Protein AF-A0AAJ1N0A5-F1 (afdb_monomer)

Mean predicted aligned error: 6.32 Å

Nearest PDB structures (foldseek):
  8s5f-assembly3_E  TM=8.430E-01  e=2.227E-10  Chlorogloeopsis sp.
  8s5f-assembly2_D  TM=8.744E-01  e=1.137E-09  Chlorogloeopsis sp.
  8s5f-assembly3_F  TM=8.237E-01  e=6.480E-10  Chlorogloeopsis sp.
  6ywy-assembly1_OO  TM=5.791E-01  e=1.450E+00  Neurospora crassa

pLDDT: mean 88.53, std 14.61, range [33.19, 98.5]

Sequence (242 aa):
MSESCEMLNEHTINITALDYRTQSEFDINMILQILNEDDKGVKVGFQKDEDISVEKEKINDALNLLKEFDIESYRECCEFIDTIYLTGSTKGYYIRSGCNFNLWGLIFLYSNEENTLPYYIEHIVHECAHHTLNIINADDYIVKNDPEERFRAPFRKDARPMIGIFHALFVLCRISQSLQKFVDCYDGEYSKEFAERLDISMSKYNDTLNIVERHARLTPVGEKLLDDIKMAILGVRGNNDK

Organism: Xenorhabdus bovienii (NCBI:txid40576)

Secondary structure (DSSP, 8-state):
-----------PPEEEE--TTTS-HHHHHHHHHHHHHHSSS-B-B---GGG-HHHHHHHHHHHHHHHHH-HHHHHHHHHH-SEEEEEB--SSSB-SEE--GGGTTEEEEE--TT--HHHHHHHHHHHHHHHHHHHHHHHS-SB-S-TT--EE-TT-SSEE-HHHHHHHHHHHHHHHHHHHHHHHH--STTHHHHHHHHHHHHHHHHHHHHHHHHH--B-HHHHHHHHHHHHHHHTTTTTS--

Solv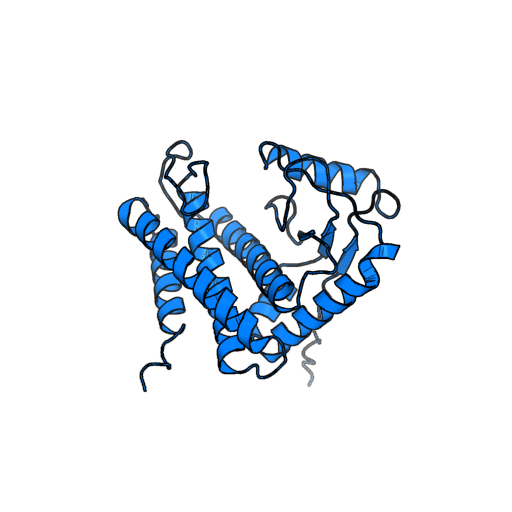ent-accessible surface area (backbone atoms only — not comparable to full-atom values): 13486 Å² total; per-residue (Å²): 136,86,80,76,76,72,76,70,75,79,63,72,64,40,76,45,42,40,30,86,86,82,48,58,70,64,60,52,51,52,53,52,48,56,50,53,74,76,34,98,72,51,40,82,18,64,23,55,61,87,76,36,60,68,58,52,49,44,47,51,52,22,50,49,49,28,50,72,60,33,48,66,60,33,50,50,36,44,74,54,36,50,34,42,31,31,23,26,76,55,96,70,61,52,58,60,58,48,62,46,83,93,42,68,32,42,35,38,37,51,59,55,92,85,63,48,50,63,54,48,41,47,52,53,46,34,42,43,39,48,53,54,48,51,54,53,47,70,76,45,63,40,55,71,56,55,84,81,47,64,43,83,43,87,98,49,94,62,59,37,31,58,66,60,48,51,49,51,32,55,25,28,45,56,34,29,52,51,32,41,39,40,53,75,70,48,85,58,95,56,37,66,56,32,42,54,52,29,55,54,31,49,52,53,28,54,62,39,44,58,49,44,77,75,67,60,42,60,30,75,64,27,48,53,49,52,51,51,49,54,58,58,46,59,69,48,80,68,74,82,90,119

Structure (mmCIF, N/CA/C/O backbone):
data_AF-A0AAJ1N0A5-F1
#
_entry.id   AF-A0AAJ1N0A5-F1
#
loop_
_atom_site.group_PDB
_atom_site.id
_atom_site.type_symbol
_atom_site.label_atom_id
_atom_site.label_alt_id
_atom_site.label_comp_id
_atom_site.label_asym_id
_atom_site.label_entity_id
_atom_site.label_seq_id
_atom_site.pdbx_PDB_ins_code
_atom_site.Cartn_x
_atom_site.Cartn_y
_atom_site.Cartn_z
_atom_site.occupancy
_atom_site.B_iso_or_equiv
_atom_site.auth_seq_id
_atom_site.auth_comp_id
_atom_site.auth_asym_id
_atom_site.auth_atom_id
_atom_site.pdbx_PDB_model_num
ATOM 1 N N . MET A 1 1 ? -8.404 -44.230 5.596 1.00 36.00 1 MET A N 1
ATOM 2 C CA . MET A 1 1 ? -7.050 -43.882 6.063 1.00 36.00 1 MET A CA 1
ATOM 3 C C . MET A 1 1 ? -6.869 -42.406 5.816 1.00 36.00 1 MET A C 1
ATOM 5 O O . MET A 1 1 ? -7.232 -41.943 4.746 1.00 36.00 1 MET A O 1
ATOM 9 N N . SER A 1 2 ? -6.485 -41.710 6.875 1.00 41.44 2 SER A N 1
ATOM 10 C CA . SER A 1 2 ? -6.440 -40.263 7.022 1.00 41.44 2 SER A CA 1
ATOM 11 C C . SER A 1 2 ? -5.446 -39.603 6.077 1.00 41.44 2 SER A C 1
ATOM 13 O O . SER A 1 2 ? -4.301 -40.031 6.029 1.00 41.44 2 SER A O 1
ATOM 15 N N . GLU A 1 3 ? -5.849 -38.484 5.495 1.00 40.00 3 GLU A N 1
ATOM 16 C CA . GLU A 1 3 ? -5.030 -37.276 5.539 1.00 40.00 3 GLU A CA 1
ATOM 17 C C . GLU A 1 3 ? -5.965 -36.162 5.996 1.00 40.00 3 GLU A C 1
ATOM 19 O O . GLU A 1 3 ? -6.734 -35.573 5.242 1.00 40.00 3 GLU A O 1
ATOM 24 N N . SER A 1 4 ? -5.982 -35.988 7.314 1.00 39.28 4 SER A N 1
ATOM 25 C CA . SER A 1 4 ? -6.312 -34.722 7.937 1.00 39.28 4 SER A CA 1
ATOM 26 C C . SER A 1 4 ? -5.436 -33.668 7.274 1.00 39.28 4 SER A C 1
ATOM 28 O O . SER A 1 4 ? -4.233 -33.635 7.521 1.00 39.28 4 SER A O 1
ATOM 30 N N . CYS A 1 5 ? -6.035 -32.855 6.405 1.00 37.94 5 CYS A N 1
ATOM 31 C CA . CYS A 1 5 ? -5.495 -31.551 6.068 1.00 37.94 5 CYS A CA 1
ATOM 32 C C . CYS A 1 5 ? -5.354 -30.833 7.410 1.00 37.94 5 CYS A C 1
ATOM 34 O O . CYS A 1 5 ? -6.356 -30.456 8.022 1.00 37.94 5 CYS A O 1
ATOM 36 N N . GLU A 1 6 ? -4.131 -30.816 7.943 1.00 41.03 6 GLU A N 1
ATOM 37 C CA . GLU A 1 6 ? -3.780 -29.981 9.077 1.00 41.03 6 GLU A CA 1
ATOM 38 C C . GLU A 1 6 ? -4.295 -28.593 8.726 1.00 41.03 6 GLU A C 1
ATOM 40 O O . GLU A 1 6 ? -3.917 -28.025 7.700 1.00 41.03 6 GLU A O 1
ATOM 45 N N . MET A 1 7 ? -5.237 -28.094 9.526 1.00 40.97 7 MET A N 1
ATOM 46 C CA . MET A 1 7 ? -5.583 -26.688 9.480 1.00 40.97 7 MET A CA 1
ATOM 47 C C . MET A 1 7 ? -4.283 -25.964 9.803 1.00 40.97 7 MET A C 1
ATOM 49 O O . MET A 1 7 ? -3.874 -25.935 10.963 1.00 40.97 7 MET A O 1
ATOM 53 N N . LEU A 1 8 ? -3.591 -25.478 8.769 1.00 44.28 8 LEU A N 1
ATOM 54 C CA . LEU A 1 8 ? -2.542 -24.484 8.922 1.00 44.28 8 LEU A CA 1
ATOM 55 C C . LEU A 1 8 ? -3.132 -23.449 9.876 1.00 44.28 8 LEU A C 1
ATOM 57 O O . LEU A 1 8 ? -4.216 -22.931 9.598 1.00 44.28 8 LEU A O 1
ATOM 61 N N . ASN A 1 9 ? -2.507 -23.266 11.044 1.00 46.78 9 ASN A N 1
ATOM 62 C CA . ASN A 1 9 ? -2.907 -22.225 11.985 1.00 46.78 9 ASN A CA 1
ATOM 63 C C . ASN A 1 9 ? -3.156 -20.958 11.162 1.00 46.78 9 ASN A C 1
ATOM 65 O O . ASN A 1 9 ? -2.248 -20.548 10.441 1.00 46.78 9 ASN A O 1
ATOM 69 N N . GLU A 1 10 ? -4.367 -20.390 11.210 1.00 57.38 10 GLU A N 1
ATOM 70 C CA . GLU A 1 10 ? -4.628 -19.095 10.576 1.00 57.38 10 GLU A CA 1
ATOM 71 C C . GLU A 1 10 ? -3.625 -18.112 11.192 1.00 57.38 10 GLU A C 1
ATOM 73 O O . GLU A 1 10 ? -3.744 -17.736 12.364 1.00 57.38 10 GLU A O 1
ATOM 78 N N . HIS A 1 11 ? -2.576 -17.776 10.434 1.00 70.38 11 HIS A N 1
ATOM 79 C CA . HIS A 1 11 ? -1.583 -16.801 10.852 1.00 70.38 11 HIS A CA 1
ATOM 80 C C . HIS A 1 11 ? -2.324 -15.500 11.130 1.00 70.38 11 HIS A C 1
ATOM 82 O O . HIS A 1 11 ? -2.979 -14.931 10.255 1.00 70.38 11 HIS A O 1
ATOM 88 N N . THR A 1 12 ? -2.303 -15.091 12.393 1.00 85.50 12 THR A N 1
ATOM 89 C CA . THR A 1 12 ? -3.031 -13.913 12.843 1.00 85.50 12 THR A CA 1
ATOM 90 C C . THR A 1 12 ? -2.064 -12.747 12.832 1.00 85.50 12 THR A C 1
ATOM 92 O O . THR A 1 12 ? -1.098 -12.744 13.592 1.00 85.50 12 THR A O 1
ATOM 95 N N . ILE A 1 13 ? -2.343 -11.757 11.986 1.00 94.88 13 ILE A N 1
ATOM 96 C CA . ILE A 1 13 ? -1.552 -10.529 11.900 1.00 94.88 13 ILE A CA 1
ATOM 97 C C . ILE A 1 13 ? -1.569 -9.834 13.266 1.00 94.88 13 ILE A C 1
ATOM 99 O O . ILE A 1 13 ? -2.629 -9.479 13.790 1.00 94.88 13 ILE A O 1
ATOM 103 N N . ASN A 1 14 ? -0.392 -9.626 13.848 1.00 95.44 14 ASN A N 1
ATOM 104 C CA . ASN A 1 14 ? -0.254 -8.913 15.107 1.00 95.44 14 ASN A CA 1
ATOM 105 C C . ASN A 1 14 ? -0.420 -7.401 14.881 1.00 95.44 14 ASN A C 1
ATOM 107 O O . ASN A 1 14 ? 0.170 -6.833 13.969 1.00 95.44 14 ASN A O 1
ATOM 111 N N . ILE A 1 15 ? -1.205 -6.724 15.721 1.00 95.69 15 ILE A N 1
ATOM 112 C CA . ILE A 1 15 ? -1.418 -5.269 15.644 1.00 95.69 15 ILE A CA 1
ATOM 113 C C . ILE A 1 15 ? -1.022 -4.663 16.986 1.00 95.69 15 ILE A C 1
ATOM 115 O O . ILE A 1 15 ? -1.637 -4.970 18.015 1.00 95.69 15 ILE A O 1
ATOM 119 N N . THR A 1 16 ? -0.014 -3.797 16.973 1.00 94.56 16 THR A N 1
ATOM 120 C CA . THR A 1 16 ? 0.585 -3.205 18.179 1.00 94.56 16 THR A CA 1
ATOM 121 C C . THR A 1 16 ? 0.998 -1.763 17.919 1.00 94.56 16 THR A C 1
ATOM 123 O O . THR A 1 16 ? 1.290 -1.390 16.784 1.00 94.56 16 THR A O 1
ATOM 126 N N . ALA A 1 17 ? 1.061 -0.929 18.956 1.00 92.81 17 ALA A N 1
ATOM 127 C CA . ALA A 1 17 ? 1.652 0.396 18.804 1.00 92.81 17 ALA A CA 1
ATOM 128 C C . ALA A 1 17 ? 3.175 0.296 18.662 1.00 92.81 17 ALA A C 1
ATOM 130 O O . ALA A 1 17 ? 3.797 -0.602 19.228 1.00 92.81 17 ALA A O 1
ATOM 131 N N . LEU A 1 18 ? 3.795 1.230 17.940 1.00 89.38 18 LEU A N 1
ATOM 132 C CA . LEU A 1 18 ? 5.235 1.460 18.031 1.00 89.38 18 LEU A CA 1
ATOM 133 C C . LEU A 1 18 ? 5.512 2.271 19.306 1.00 89.38 18 LEU A C 1
ATOM 135 O O . LEU A 1 18 ? 5.413 3.503 19.299 1.00 89.38 18 LEU A O 1
ATOM 139 N N . ASP A 1 19 ? 5.829 1.573 20.397 1.00 86.25 19 ASP A N 1
ATOM 140 C CA . ASP A 1 19 ? 5.889 2.124 21.754 1.00 86.25 19 ASP A CA 1
ATOM 141 C C . ASP A 1 19 ? 7.177 1.704 22.477 1.00 86.25 19 ASP A C 1
ATOM 143 O O . ASP A 1 19 ? 7.383 0.540 22.823 1.00 86.25 19 ASP A O 1
ATOM 147 N N . TYR A 1 20 ? 8.024 2.688 22.790 1.00 80.56 20 TYR A N 1
ATOM 148 C CA . TYR A 1 20 ? 9.292 2.494 23.507 1.00 80.56 20 TYR A CA 1
ATOM 149 C C . TYR A 1 20 ? 9.154 1.942 24.926 1.00 80.56 20 TYR A C 1
ATOM 151 O O . TYR A 1 20 ? 10.156 1.583 25.541 1.00 80.56 20 TYR A O 1
ATOM 159 N N . ARG A 1 21 ? 7.938 1.911 25.475 1.00 76.88 21 ARG A N 1
ATOM 160 C CA . ARG A 1 21 ? 7.677 1.451 26.843 1.00 76.88 21 ARG A CA 1
ATOM 161 C C . ARG A 1 21 ? 7.355 -0.034 26.913 1.00 76.88 21 ARG A C 1
ATOM 163 O O . ARG A 1 21 ? 7.540 -0.626 27.973 1.00 76.88 21 ARG A O 1
ATOM 170 N N . THR A 1 22 ? 6.841 -0.611 25.830 1.00 78.19 22 THR A N 1
ATOM 171 C CA . THR A 1 22 ? 6.349 -1.996 25.803 1.00 78.19 22 THR A CA 1
ATOM 172 C C . THR A 1 22 ? 7.235 -2.916 24.967 1.00 78.19 22 THR A C 1
ATOM 174 O O . THR A 1 22 ? 7.251 -4.120 25.213 1.00 78.19 22 THR A O 1
ATOM 177 N N . GLN A 1 23 ? 8.009 -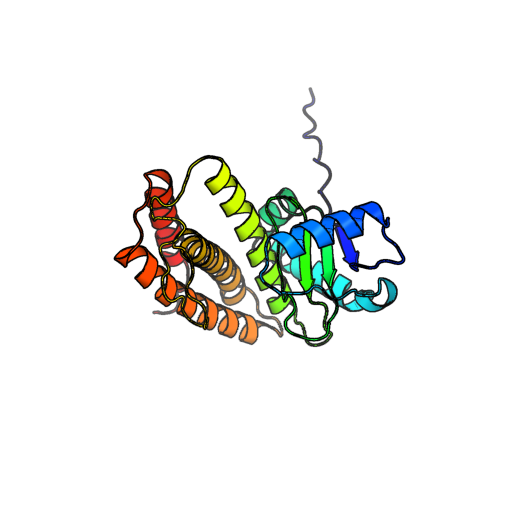2.371 24.027 1.00 78.56 23 GLN A N 1
ATOM 178 C CA . GLN A 1 23 ? 8.970 -3.122 23.217 1.00 78.56 23 GLN A CA 1
ATOM 179 C C . GLN A 1 23 ? 10.380 -3.086 23.795 1.00 78.56 23 GLN A C 1
ATOM 181 O O . GLN A 1 23 ? 10.750 -2.181 24.547 1.00 78.56 23 GLN A O 1
ATOM 186 N N . SER A 1 24 ? 11.184 -4.084 23.420 1.00 81.69 24 SER A N 1
ATOM 187 C CA . SER A 1 24 ? 12.589 -4.102 23.800 1.00 81.69 24 SER A CA 1
ATOM 188 C C . SER A 1 24 ? 13.324 -2.922 23.153 1.00 81.69 24 SER A C 1
ATOM 190 O O . SER A 1 24 ? 13.080 -2.555 22.001 1.00 81.69 24 SER A O 1
ATOM 192 N N . GLU A 1 25 ? 14.251 -2.324 23.904 1.00 77.94 25 GLU A N 1
ATOM 193 C CA . GLU A 1 25 ? 15.067 -1.209 23.417 1.00 77.94 25 GLU A CA 1
ATOM 194 C C . GLU A 1 25 ? 15.887 -1.609 22.179 1.00 77.94 25 GLU A C 1
ATOM 196 O O . GLU A 1 25 ? 16.099 -0.797 21.281 1.00 77.94 25 GLU A O 1
ATOM 201 N N . PHE A 1 26 ? 16.311 -2.874 22.098 1.00 76.12 26 PHE A N 1
ATOM 202 C CA . PHE A 1 26 ? 17.050 -3.396 20.952 1.00 76.12 26 PHE A CA 1
ATOM 203 C C . PHE A 1 26 ? 16.195 -3.415 19.678 1.00 76.12 26 PHE A C 1
ATOM 205 O O . PHE A 1 26 ? 16.629 -2.880 18.657 1.00 76.12 26 PHE A O 1
ATOM 212 N N . ASP A 1 27 ? 14.977 -3.962 19.745 1.00 80.94 27 ASP A N 1
ATOM 213 C CA . ASP A 1 27 ? 14.104 -4.101 18.571 1.00 80.94 27 ASP A CA 1
ATOM 214 C C . ASP A 1 27 ? 13.703 -2.734 18.011 1.00 80.94 27 ASP A C 1
ATOM 216 O O . ASP A 1 27 ? 13.786 -2.502 16.804 1.00 80.94 27 ASP A O 1
ATOM 220 N N . ILE A 1 28 ? 13.349 -1.787 18.886 1.00 81.31 28 ILE A N 1
ATOM 221 C CA . ILE A 1 28 ? 13.012 -0.422 18.465 1.00 81.31 28 ILE A CA 1
ATOM 222 C C . ILE A 1 28 ? 14.207 0.275 17.836 1.00 81.31 28 ILE A C 1
ATOM 224 O O . ILE A 1 28 ? 14.060 0.910 16.793 1.00 81.31 28 ILE A O 1
ATOM 228 N N . ASN A 1 29 ? 15.388 0.172 18.445 1.00 82.44 29 ASN A N 1
ATOM 229 C CA . ASN A 1 29 ? 16.573 0.816 17.894 1.00 82.44 29 ASN A CA 1
ATOM 230 C C . ASN A 1 29 ? 16.925 0.241 16.518 1.00 82.44 29 ASN A C 1
ATOM 232 O O . ASN A 1 29 ? 17.270 1.008 15.623 1.00 82.44 29 ASN A O 1
ATOM 236 N N . MET A 1 30 ? 16.768 -1.071 16.322 1.00 83.50 30 MET A N 1
ATOM 237 C CA . MET A 1 30 ? 16.972 -1.716 15.026 1.00 83.50 30 MET A CA 1
ATOM 238 C C . MET A 1 30 ? 15.954 -1.235 13.982 1.00 83.50 30 MET A C 1
ATOM 240 O O . MET A 1 30 ? 16.351 -0.822 12.892 1.00 83.50 30 MET A O 1
ATOM 244 N N . ILE A 1 31 ? 14.659 -1.222 14.321 1.00 84.56 31 ILE A N 1
ATOM 245 C CA . ILE A 1 31 ? 13.596 -0.719 13.437 1.00 84.56 31 ILE A CA 1
ATOM 246 C C . ILE A 1 31 ? 13.880 0.730 13.033 1.00 84.56 31 ILE A C 1
ATOM 248 O O . ILE A 1 31 ? 13.880 1.064 11.849 1.00 84.56 31 ILE A O 1
ATOM 252 N N . LEU A 1 32 ? 14.161 1.599 14.005 1.00 81.88 32 LEU A N 1
ATOM 253 C CA . LEU A 1 32 ? 14.416 3.013 13.747 1.00 81.88 32 LEU A CA 1
ATOM 254 C C . LEU A 1 32 ? 15.698 3.231 12.953 1.00 81.88 32 LEU A C 1
ATOM 256 O O . LEU A 1 32 ? 15.737 4.132 12.120 1.00 81.88 32 LEU A O 1
ATOM 260 N N . GLN A 1 33 ? 16.743 2.441 13.196 1.00 82.69 33 GLN A N 1
ATOM 261 C CA . GLN A 1 33 ? 17.967 2.521 12.412 1.00 82.69 33 GLN A CA 1
ATOM 262 C C . GLN A 1 33 ? 17.681 2.207 10.941 1.00 82.69 33 GLN A C 1
ATOM 264 O O . GLN A 1 33 ? 18.027 3.014 10.082 1.00 82.69 33 GLN A O 1
ATOM 269 N N . ILE A 1 34 ? 16.978 1.108 10.661 1.00 80.94 34 ILE A N 1
ATOM 270 C CA . ILE A 1 34 ? 16.641 0.708 9.291 1.00 80.94 34 ILE A CA 1
ATOM 271 C C . ILE A 1 34 ? 15.762 1.764 8.604 1.00 80.94 34 ILE A C 1
ATOM 273 O O . ILE A 1 34 ? 16.048 2.164 7.477 1.00 80.94 34 ILE A O 1
ATOM 277 N N . LEU A 1 35 ? 14.734 2.278 9.288 1.00 79.38 35 LEU A N 1
ATOM 278 C CA . LEU A 1 35 ? 13.856 3.308 8.720 1.00 79.38 35 LEU A CA 1
ATOM 279 C C . LEU A 1 35 ? 14.590 4.637 8.468 1.00 79.38 35 LEU A C 1
ATOM 281 O O . LEU A 1 35 ? 14.320 5.310 7.476 1.00 79.38 35 LEU A O 1
ATOM 285 N N . ASN A 1 36 ? 15.541 5.014 9.330 1.00 75.06 36 ASN A N 1
ATOM 286 C CA . ASN A 1 36 ? 16.344 6.228 9.148 1.00 75.06 36 ASN A CA 1
ATOM 287 C C . ASN A 1 36 ? 17.380 6.107 8.018 1.00 75.06 36 ASN A C 1
ATOM 289 O O . ASN A 1 36 ? 17.779 7.129 7.457 1.00 75.06 36 ASN A O 1
ATOM 293 N N . GLU A 1 37 ? 17.859 4.898 7.717 1.00 70.31 37 GLU A N 1
ATOM 294 C CA . GLU A 1 37 ? 18.820 4.655 6.633 1.00 70.31 37 GLU A CA 1
ATOM 295 C C . GLU A 1 37 ? 18.162 4.744 5.246 1.00 70.31 37 GLU A C 1
ATOM 297 O O . GLU A 1 37 ? 18.794 5.218 4.300 1.00 70.31 37 GLU A O 1
ATOM 302 N N . ASP A 1 38 ? 16.894 4.342 5.132 1.00 65.12 38 ASP A N 1
ATOM 303 C CA . ASP A 1 38 ? 16.178 4.262 3.853 1.00 65.12 38 ASP A CA 1
ATOM 304 C C . ASP A 1 38 ? 15.536 5.602 3.441 1.00 65.12 38 ASP A C 1
ATOM 306 O O . ASP A 1 38 ? 15.508 5.972 2.262 1.00 65.12 38 ASP A O 1
ATOM 310 N N . ASP A 1 39 ? 15.075 6.390 4.418 1.00 62.31 39 ASP A N 1
ATOM 311 C CA . ASP A 1 39 ? 14.284 7.589 4.161 1.00 62.31 39 ASP A CA 1
ATOM 312 C C . ASP A 1 39 ? 15.024 8.883 4.528 1.00 62.31 39 ASP A C 1
ATOM 314 O O . ASP A 1 39 ? 15.328 9.171 5.685 1.00 62.31 39 ASP A O 1
ATOM 318 N N . LYS A 1 40 ? 15.265 9.729 3.514 1.00 61.25 40 LYS A N 1
ATOM 319 C CA . LYS A 1 40 ? 15.983 11.022 3.580 1.00 61.25 40 LYS A CA 1
ATOM 320 C C . LYS A 1 40 ? 15.254 12.084 4.430 1.00 61.25 40 LYS A C 1
ATOM 322 O O . LYS A 1 40 ? 14.851 13.130 3.919 1.00 61.25 40 LYS A O 1
ATOM 327 N N . GLY A 1 41 ? 15.101 11.844 5.730 1.00 61.50 41 GLY A N 1
ATOM 328 C CA . GLY A 1 41 ? 14.506 12.759 6.705 1.00 61.50 41 GLY A CA 1
ATOM 329 C C . GLY A 1 41 ? 13.020 12.541 7.006 1.00 61.50 41 GLY A C 1
ATOM 330 O O . GLY A 1 41 ? 12.426 13.403 7.661 1.00 61.50 41 GLY A O 1
ATOM 331 N N . VAL A 1 42 ? 12.416 11.433 6.557 1.00 70.44 42 VAL A N 1
ATOM 332 C CA . VAL A 1 42 ? 11.071 11.033 7.002 1.00 70.44 42 VAL A CA 1
ATOM 333 C C . VAL A 1 42 ? 11.186 10.422 8.393 1.00 70.44 42 VAL A C 1
ATOM 335 O O . VAL A 1 42 ? 12.051 9.592 8.641 1.00 70.44 42 VAL A O 1
ATOM 338 N N . LYS A 1 43 ? 10.349 10.874 9.326 1.00 82.50 43 LYS A N 1
ATOM 339 C CA . LYS A 1 43 ? 10.383 10.400 10.713 1.00 82.50 43 LYS A CA 1
ATOM 340 C C . LYS A 1 43 ? 9.242 9.439 11.010 1.00 82.50 43 LYS A C 1
ATOM 342 O O . LYS A 1 43 ? 8.204 9.464 10.353 1.00 82.50 43 LYS A O 1
ATOM 347 N N . VAL A 1 44 ? 9.401 8.685 12.088 1.00 84.62 44 VAL A N 1
ATOM 348 C CA . VAL A 1 44 ? 8.336 7.871 12.673 1.00 84.62 44 VA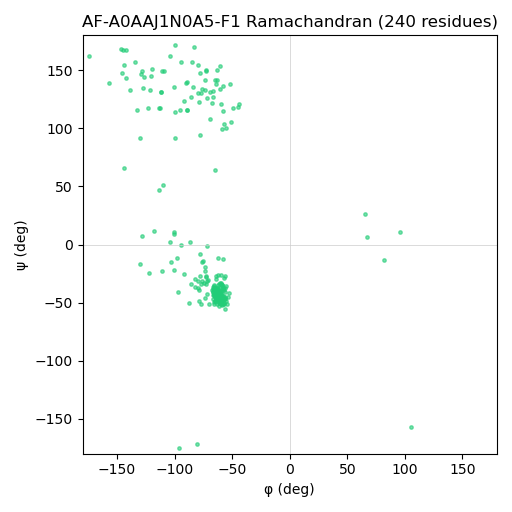L A CA 1
ATOM 349 C C . VAL A 1 44 ? 7.959 8.456 14.026 1.00 84.62 44 VAL A C 1
ATOM 351 O O . VAL A 1 44 ? 8.832 8.801 14.826 1.00 84.62 44 VAL A O 1
ATOM 354 N N . GLY A 1 45 ? 6.663 8.646 14.264 1.00 87.00 45 GLY A N 1
ATOM 355 C CA . GLY A 1 45 ? 6.163 9.031 15.578 1.00 87.00 45 GLY A CA 1
ATOM 356 C C . GLY A 1 45 ? 5.853 7.797 16.415 1.00 87.00 45 GLY A C 1
ATOM 357 O O . GLY A 1 45 ? 5.300 6.821 15.910 1.00 87.00 45 GLY A O 1
ATOM 358 N N . PHE A 1 46 ? 6.185 7.853 17.701 1.00 89.00 46 PHE A N 1
ATOM 359 C CA . PHE A 1 46 ? 5.756 6.836 18.655 1.00 89.00 46 PHE A CA 1
ATOM 360 C C . PHE A 1 46 ? 4.271 6.985 18.955 1.00 89.00 46 PHE A C 1
ATOM 362 O O . PHE A 1 46 ? 3.742 8.100 18.961 1.00 89.00 46 PHE A O 1
ATOM 369 N N . GLN A 1 47 ? 3.632 5.861 19.241 1.00 90.38 47 GLN A N 1
ATOM 370 C CA . GLN A 1 47 ? 2.252 5.804 19.685 1.00 90.38 47 GLN A CA 1
ATOM 371 C C . GLN A 1 47 ? 2.166 4.955 20.945 1.00 90.38 47 GLN A C 1
ATOM 373 O O . GLN A 1 47 ? 2.949 4.028 21.128 1.00 90.38 47 GLN A O 1
ATOM 378 N N . LYS A 1 48 ? 1.245 5.298 21.839 1.00 87.12 48 LYS A N 1
ATOM 379 C CA . LYS A 1 48 ? 1.048 4.541 23.072 1.00 87.12 48 LYS A CA 1
ATOM 380 C C . LYS A 1 48 ? 0.137 3.352 22.822 1.00 87.12 48 LYS A C 1
ATOM 382 O O . LYS A 1 48 ? -0.917 3.528 22.221 1.00 87.12 48 LYS A O 1
ATOM 387 N N . ASP A 1 49 ? 0.490 2.185 23.351 1.00 85.56 49 ASP A N 1
ATOM 388 C CA . ASP A 1 49 ? -0.334 0.980 23.163 1.00 85.56 49 ASP A CA 1
ATOM 389 C C . ASP A 1 49 ? -1.752 1.122 23.758 1.00 85.56 49 ASP A C 1
ATOM 391 O O . ASP A 1 49 ? -2.741 0.686 23.179 1.00 85.56 49 ASP A O 1
ATOM 395 N N . GLU A 1 50 ? -1.875 1.852 24.868 1.00 86.12 50 GLU A N 1
ATOM 396 C CA . GLU A 1 50 ? -3.161 2.176 25.505 1.00 86.12 50 GLU A CA 1
ATOM 397 C C . GLU A 1 50 ? -4.075 3.048 24.619 1.00 86.12 50 GLU A C 1
ATOM 399 O O . GLU A 1 50 ? -5.300 2.963 24.722 1.00 86.12 50 GLU A O 1
ATOM 404 N N . ASP A 1 51 ? -3.494 3.848 23.718 1.00 88.75 51 ASP A N 1
ATOM 405 C CA . ASP A 1 51 ? -4.208 4.857 22.925 1.00 88.75 51 ASP A CA 1
ATOM 406 C C . ASP A 1 51 ? -4.637 4.335 21.537 1.00 88.75 51 ASP A C 1
ATOM 408 O O . ASP A 1 51 ? -5.252 5.072 20.767 1.00 88.75 51 ASP A O 1
ATOM 412 N N . ILE A 1 52 ? -4.334 3.075 21.190 1.00 92.69 52 ILE A N 1
ATOM 413 C CA . ILE A 1 52 ? -4.615 2.520 19.850 1.00 92.69 52 ILE A CA 1
ATOM 414 C C . ILE A 1 52 ? -5.817 1.587 19.777 1.00 92.69 52 ILE A C 1
ATOM 416 O O . ILE A 1 52 ? -6.087 1.059 18.703 1.00 92.69 52 ILE A O 1
ATOM 420 N N . SER A 1 53 ? -6.543 1.364 20.874 1.00 93.38 53 SER A N 1
ATOM 421 C CA . SER A 1 53 ? -7.617 0.356 20.916 1.00 93.38 53 SER A CA 1
ATOM 422 C C . SER A 1 53 ? -8.645 0.540 19.788 1.00 93.38 53 SER A C 1
ATOM 424 O O . SER A 1 53 ? -8.951 -0.415 19.081 1.00 93.38 53 SER A O 1
ATOM 426 N N . VAL A 1 54 ? -9.084 1.780 19.544 1.00 94.44 54 VAL A N 1
ATOM 427 C CA . VAL A 1 54 ? -10.042 2.114 18.473 1.00 94.44 54 VAL A CA 1
ATOM 428 C C . VAL A 1 54 ? -9.460 1.854 17.080 1.00 94.44 54 VAL A C 1
ATOM 430 O O . VAL A 1 54 ? -10.111 1.255 16.231 1.00 94.44 54 VAL A O 1
ATOM 433 N N . GLU A 1 55 ? -8.217 2.269 16.830 1.00 95.75 55 GLU A N 1
ATOM 434 C CA . GLU A 1 55 ? -7.584 2.058 15.522 1.00 95.75 55 GLU A CA 1
ATOM 435 C C . GLU A 1 55 ? -7.247 0.585 15.277 1.00 95.75 55 GLU A C 1
ATOM 437 O O . GLU A 1 55 ? -7.314 0.104 14.149 1.00 95.75 55 GLU A O 1
ATOM 442 N N . LYS A 1 56 ? -6.946 -0.165 16.338 1.00 96.06 56 LYS A N 1
ATOM 443 C CA . LYS A 1 56 ? -6.778 -1.614 16.277 1.00 96.06 56 LYS A CA 1
ATOM 444 C C . LYS A 1 56 ? -8.090 -2.308 15.918 1.00 96.06 56 LYS A C 1
ATOM 446 O O . LYS A 1 56 ? -8.064 -3.221 15.099 1.00 96.06 56 LYS A O 1
ATOM 451 N N . GLU A 1 57 ? -9.222 -1.885 16.478 1.00 96.56 57 GLU A N 1
ATOM 452 C CA . GLU A 1 57 ? -10.545 -2.385 16.075 1.00 96.56 57 GLU A CA 1
ATOM 453 C C . GLU A 1 57 ? -10.821 -2.085 14.596 1.00 96.56 57 GLU A C 1
ATOM 455 O O . GLU A 1 57 ? -11.074 -3.014 13.833 1.00 96.56 57 GLU A O 1
ATOM 460 N N . LYS A 1 58 ? -10.617 -0.839 14.147 1.00 97.62 58 LYS A N 1
ATOM 461 C CA . LYS A 1 58 ? -10.769 -0.464 12.729 1.00 97.62 58 LYS A CA 1
ATOM 462 C C . LYS A 1 58 ? -9.876 -1.277 11.787 1.00 97.62 58 LYS A C 1
ATOM 464 O O . LYS A 1 58 ? -10.313 -1.645 10.703 1.00 97.62 58 LYS A O 1
ATOM 469 N N . ILE A 1 59 ? -8.630 -1.573 12.166 1.00 97.81 59 ILE A N 1
ATOM 470 C CA . ILE A 1 59 ? -7.746 -2.422 11.350 1.00 97.81 59 ILE A CA 1
ATOM 471 C C . ILE A 1 59 ? -8.267 -3.860 11.291 1.00 97.81 59 ILE A C 1
ATOM 473 O O . ILE A 1 59 ? -8.243 -4.465 10.221 1.00 97.81 59 ILE A O 1
ATOM 477 N N . ASN A 1 60 ? -8.760 -4.412 12.402 1.00 97.69 60 ASN A N 1
ATOM 478 C CA . ASN A 1 60 ? -9.377 -5.740 12.382 1.00 97.69 60 ASN A CA 1
ATOM 479 C C . ASN A 1 60 ? -10.625 -5.762 11.489 1.00 97.69 60 ASN A C 1
ATOM 481 O O . ASN A 1 60 ? -10.783 -6.681 10.689 1.00 97.69 60 ASN A O 1
ATOM 485 N N . ASP A 1 61 ? -11.464 -4.730 11.557 1.00 97.81 61 ASP A N 1
ATOM 486 C CA . ASP A 1 61 ? -12.631 -4.593 10.685 1.00 97.81 61 ASP A CA 1
ATOM 487 C C . ASP A 1 61 ? -12.226 -4.445 9.212 1.00 97.81 61 ASP A C 1
ATOM 489 O O . ASP A 1 61 ? -12.813 -5.087 8.344 1.00 97.81 61 ASP A O 1
ATOM 493 N N . ALA A 1 62 ? -11.170 -3.683 8.917 1.00 98.19 62 ALA A N 1
ATOM 494 C CA . ALA A 1 62 ? -10.590 -3.581 7.579 1.00 98.19 62 ALA A CA 1
ATOM 495 C C . ALA A 1 62 ? -10.091 -4.939 7.051 1.00 98.19 62 ALA A C 1
ATOM 497 O O . ALA A 1 62 ? -10.352 -5.284 5.898 1.00 98.19 62 ALA A O 1
ATOM 498 N N . LEU A 1 63 ? -9.414 -5.736 7.886 1.00 98.12 63 LEU A N 1
ATOM 499 C CA . LEU A 1 63 ? -8.972 -7.090 7.532 1.00 98.12 63 LEU A CA 1
ATOM 500 C C . LEU A 1 63 ? -10.158 -8.042 7.315 1.00 98.12 63 LEU A C 1
ATOM 502 O O . LEU A 1 63 ? -10.127 -8.851 6.389 1.00 98.12 63 LEU A O 1
ATOM 506 N N . ASN A 1 64 ? -11.219 -7.928 8.116 1.00 97.62 64 ASN A N 1
ATOM 507 C CA . ASN A 1 64 ? -12.447 -8.706 7.934 1.00 97.62 64 ASN A CA 1
ATOM 508 C C . ASN A 1 64 ? -13.161 -8.341 6.628 1.00 97.62 64 ASN A C 1
ATOM 510 O O . ASN A 1 64 ? -13.561 -9.230 5.879 1.00 97.62 64 ASN A O 1
ATOM 514 N N . LEU A 1 65 ? -13.254 -7.048 6.313 1.00 98.06 65 LEU A N 1
ATOM 515 C CA . LEU A 1 65 ? -13.792 -6.569 5.043 1.00 98.06 65 LEU A CA 1
ATOM 516 C C . LEU A 1 65 ? -12.953 -7.053 3.854 1.00 98.06 65 LEU A C 1
ATOM 518 O O . LEU A 1 65 ? -13.512 -7.484 2.849 1.00 98.06 65 LEU A O 1
ATOM 522 N N . LEU A 1 66 ? -11.621 -7.054 3.964 1.00 98.06 66 LEU A N 1
ATOM 523 C CA . LEU A 1 66 ? -10.758 -7.680 2.958 1.00 98.06 66 LEU A CA 1
ATOM 524 C C . LEU A 1 66 ? -11.064 -9.177 2.819 1.00 98.06 66 LEU A C 1
ATOM 526 O O . LEU A 1 66 ? -11.219 -9.654 1.701 1.00 98.06 66 LEU A O 1
ATOM 530 N N . LYS A 1 67 ? -11.213 -9.922 3.921 1.00 97.38 67 LYS A N 1
ATOM 531 C CA . LYS A 1 67 ? -11.565 -11.354 3.880 1.00 97.38 67 LYS A CA 1
ATOM 532 C C . LYS A 1 67 ? -12.886 -11.601 3.143 1.00 97.38 67 LYS A C 1
ATOM 534 O O . LYS A 1 67 ? -13.003 -12.595 2.429 1.00 97.38 67 LYS A O 1
ATOM 539 N N . GLU A 1 68 ? -13.858 -10.712 3.317 1.00 97.56 68 GLU A N 1
ATOM 540 C CA . GLU A 1 68 ? -15.189 -10.808 2.717 1.00 97.56 68 GLU A CA 1
ATOM 541 C C . GLU A 1 68 ? -15.210 -10.422 1.231 1.00 97.56 68 GLU A C 1
ATOM 543 O O . GLU A 1 68 ? -15.705 -11.190 0.405 1.00 97.56 68 GLU A O 1
ATOM 548 N N . PHE A 1 69 ? -14.653 -9.261 0.876 1.00 97.75 69 PHE A N 1
ATOM 549 C CA . PHE A 1 69 ? -14.797 -8.671 -0.461 1.00 97.75 69 PHE A CA 1
ATOM 550 C C . PHE A 1 69 ? -13.585 -8.900 -1.375 1.00 97.75 69 PHE A C 1
ATOM 552 O O . PHE A 1 69 ? -13.716 -8.865 -2.598 1.00 97.75 69 PHE A O 1
ATOM 559 N N . ASP A 1 70 ? -12.406 -9.172 -0.814 1.00 97.50 70 ASP A N 1
ATOM 560 C CA . ASP A 1 70 ? -11.163 -9.389 -1.558 1.00 97.50 70 ASP A CA 1
ATOM 561 C C . ASP A 1 70 ? -10.273 -10.455 -0.899 1.00 97.50 70 ASP A C 1
ATOM 563 O O . ASP A 1 70 ? -9.163 -10.200 -0.422 1.00 97.50 70 ASP A O 1
ATOM 567 N N . ILE A 1 71 ? -10.780 -11.690 -0.895 1.00 96.50 71 ILE A N 1
ATOM 568 C CA . ILE A 1 71 ? -10.125 -12.832 -0.245 1.00 96.50 71 ILE A CA 1
ATOM 569 C C . ILE A 1 71 ? -8.692 -13.087 -0.740 1.00 96.50 71 ILE A C 1
ATOM 571 O O . ILE A 1 71 ? -7.875 -13.645 -0.010 1.00 96.50 71 ILE A O 1
ATOM 575 N N . GLU A 1 72 ? -8.372 -12.697 -1.974 1.00 95.62 72 GLU A N 1
ATOM 576 C CA . GLU A 1 72 ? -7.033 -12.846 -2.550 1.00 95.62 72 GLU A CA 1
ATOM 577 C C . GLU A 1 72 ? -6.044 -11.896 -1.875 1.00 95.62 72 GLU A C 1
ATOM 579 O O . GLU A 1 72 ? -5.025 -12.357 -1.361 1.00 95.62 72 GLU A O 1
ATOM 584 N N . SER A 1 73 ? -6.375 -10.601 -1.793 1.00 96.56 73 SER A N 1
ATOM 585 C CA . SER A 1 73 ? -5.548 -9.625 -1.075 1.00 96.56 73 SER A CA 1
ATOM 586 C C . SER A 1 73 ? -5.480 -9.935 0.418 1.00 96.56 73 SER A C 1
ATOM 588 O O . SER A 1 73 ? -4.413 -9.809 1.008 1.00 96.56 73 SER A O 1
ATOM 590 N N . TYR A 1 74 ? -6.575 -10.400 1.034 1.00 97.75 74 TYR A N 1
ATOM 591 C CA . TYR A 1 74 ? -6.554 -10.841 2.433 1.00 97.75 74 TYR A CA 1
ATOM 592 C C . TYR A 1 74 ? -5.550 -11.976 2.666 1.00 97.75 74 TYR A C 1
ATOM 594 O O . TYR A 1 74 ? -4.744 -11.903 3.590 1.00 97.75 74 TYR A O 1
ATOM 602 N N . ARG A 1 75 ? -5.566 -13.011 1.816 1.00 96.06 75 ARG A N 1
ATOM 603 C CA . ARG A 1 75 ? -4.616 -14.129 1.919 1.00 96.06 75 ARG A CA 1
ATOM 604 C C . ARG A 1 75 ? -3.181 -13.664 1.726 1.00 96.06 75 ARG A C 1
ATOM 606 O O . ARG A 1 75 ? -2.330 -14.047 2.512 1.00 96.06 75 ARG A O 1
ATOM 613 N N . GLU A 1 76 ? -2.923 -12.818 0.732 1.00 95.44 76 GLU A N 1
ATOM 614 C CA . GLU A 1 76 ? -1.586 -12.252 0.519 1.00 95.44 76 GLU A CA 1
ATOM 615 C C . GLU A 1 76 ? -1.117 -11.450 1.744 1.00 95.44 76 GLU A C 1
ATOM 617 O O . GLU A 1 76 ? 0.015 -11.617 2.192 1.00 95.44 76 GLU A O 1
ATOM 622 N N . CYS A 1 77 ? -2.007 -10.665 2.363 1.00 96.56 77 CYS A N 1
ATOM 623 C CA . CYS A 1 77 ? -1.715 -9.965 3.614 1.00 96.56 77 CYS A CA 1
ATOM 624 C C . CYS A 1 77 ? -1.363 -10.941 4.743 1.00 96.56 77 CYS A C 1
ATOM 626 O O . CYS A 1 77 ? -0.375 -10.722 5.434 1.00 96.56 77 CYS A O 1
ATOM 628 N N . CYS A 1 78 ? -2.125 -12.023 4.918 1.00 95.38 78 CYS A N 1
ATOM 629 C CA . CYS A 1 78 ? -1.832 -13.045 5.926 1.00 95.38 78 CYS A CA 1
ATOM 630 C C . CYS A 1 78 ? -0.514 -13.789 5.672 1.00 95.38 78 CYS A C 1
ATOM 632 O O . CYS A 1 78 ? 0.110 -14.236 6.624 1.00 95.38 78 CYS A O 1
ATOM 634 N N . GLU A 1 79 ? -0.078 -13.934 4.423 1.00 93.69 79 GLU A N 1
ATOM 635 C CA . GLU A 1 79 ? 1.204 -14.578 4.117 1.00 93.69 79 GLU A CA 1
ATOM 636 C C . GLU A 1 79 ? 2.387 -13.620 4.319 1.00 93.69 79 GLU A C 1
ATOM 638 O O . GLU A 1 79 ? 3.473 -14.037 4.722 1.00 93.69 79 GLU A O 1
ATOM 643 N N . PHE A 1 80 ? 2.219 -12.334 3.986 1.00 94.50 80 PHE A N 1
ATOM 644 C CA . PHE A 1 80 ? 3.343 -11.391 3.884 1.00 94.50 80 PHE A CA 1
ATOM 645 C C . PHE A 1 80 ? 3.458 -10.439 5.068 1.00 94.50 80 PHE A C 1
ATOM 647 O O . PHE A 1 80 ? 4.496 -9.796 5.218 1.00 94.50 80 PHE A O 1
ATOM 654 N N . ILE A 1 81 ? 2.420 -10.318 5.894 1.00 96.31 81 ILE A N 1
ATOM 655 C CA . ILE A 1 81 ? 2.397 -9.416 7.042 1.00 96.31 81 ILE A CA 1
ATOM 656 C C . ILE A 1 81 ? 2.351 -10.250 8.319 1.00 96.31 81 ILE A C 1
ATOM 658 O O . ILE A 1 81 ? 1.399 -10.971 8.602 1.00 96.31 81 ILE A O 1
ATOM 662 N N . ASP A 1 82 ? 3.394 -10.104 9.124 1.00 95.62 82 ASP A N 1
ATOM 663 C CA . ASP A 1 82 ? 3.454 -10.624 10.482 1.00 95.62 82 ASP A CA 1
ATOM 664 C C . ASP A 1 82 ? 2.878 -9.614 11.475 1.00 95.62 82 ASP A C 1
ATOM 666 O O . ASP A 1 82 ? 1.986 -9.940 12.258 1.00 95.62 82 ASP A O 1
ATOM 670 N N . THR A 1 83 ? 3.346 -8.365 11.400 1.00 95.62 83 THR A N 1
ATOM 671 C CA . THR A 1 83 ? 3.002 -7.333 12.377 1.00 95.62 83 THR A CA 1
ATOM 672 C C . THR A 1 83 ? 2.726 -5.978 11.717 1.00 95.62 83 THR A C 1
ATOM 674 O O . THR A 1 83 ? 3.510 -5.468 10.915 1.00 95.62 83 THR A O 1
ATOM 677 N N . ILE A 1 84 ? 1.624 -5.352 12.131 1.00 96.44 84 ILE A N 1
ATOM 678 C CA . ILE A 1 84 ? 1.263 -3.964 11.846 1.00 96.44 84 ILE A CA 1
ATOM 679 C C . ILE A 1 84 ? 1.613 -3.104 13.063 1.00 96.44 84 ILE A C 1
ATOM 681 O O . ILE A 1 84 ? 0.986 -3.209 14.122 1.00 96.44 84 ILE A O 1
ATOM 685 N N . TYR A 1 85 ? 2.583 -2.210 12.889 1.00 95.25 85 TYR A N 1
ATOM 686 C CA . TYR A 1 85 ? 2.937 -1.190 13.867 1.00 95.25 85 TYR A CA 1
ATOM 687 C C . TYR A 1 85 ? 2.122 0.083 13.646 1.00 95.25 85 TYR A C 1
ATOM 689 O O . TYR A 1 85 ? 2.273 0.778 12.638 1.00 95.25 85 TYR A O 1
ATOM 697 N N . LEU A 1 86 ? 1.290 0.432 14.624 1.00 95.25 86 LEU A N 1
ATOM 698 C CA . LEU A 1 86 ? 0.598 1.712 14.657 1.00 95.25 86 LEU A CA 1
ATOM 699 C C . LEU A 1 86 ? 1.544 2.816 15.134 1.00 95.25 86 LEU A C 1
ATOM 701 O O . LEU A 1 86 ? 2.116 2.749 16.221 1.00 95.25 86 LEU A O 1
ATOM 705 N N . THR A 1 87 ? 1.700 3.845 14.311 1.00 93.62 87 THR A N 1
ATOM 706 C CA . THR A 1 87 ? 2.624 4.962 14.532 1.00 93.62 87 THR A CA 1
ATOM 707 C C . THR A 1 87 ? 1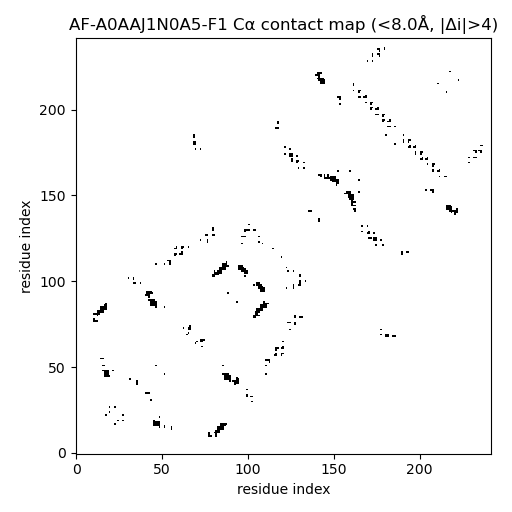.869 6.241 14.857 1.00 93.62 87 THR A C 1
ATOM 709 O O . THR A 1 87 ? 0.740 6.454 14.417 1.00 93.62 87 THR A O 1
ATOM 712 N N . GLY A 1 88 ? 2.493 7.102 15.653 1.00 91.62 88 GLY A N 1
ATOM 713 C CA . GLY A 1 88 ? 1.949 8.397 16.033 1.00 91.62 88 GLY A CA 1
ATOM 714 C C . GLY A 1 88 ? 2.467 9.522 15.144 1.00 91.62 88 GLY A C 1
ATOM 715 O O . GLY A 1 88 ? 3.208 9.322 14.181 1.00 91.62 88 GLY A O 1
ATOM 716 N N . SER A 1 89 ? 2.097 10.752 15.493 1.00 90.25 89 SER A N 1
ATOM 717 C CA . SER A 1 89 ? 2.626 11.941 14.819 1.00 90.25 89 SER A CA 1
ATOM 718 C C . SER A 1 89 ? 3.967 12.374 15.420 1.00 90.25 89 SER A C 1
ATOM 720 O O . SER A 1 89 ? 4.280 12.087 16.575 1.00 90.25 89 SER A O 1
ATOM 722 N N . THR A 1 90 ? 4.775 13.104 14.651 1.00 87.19 90 THR A N 1
ATOM 723 C CA . THR A 1 90 ? 5.995 13.743 15.163 1.00 87.19 90 THR A CA 1
ATOM 724 C C . THR A 1 90 ? 6.269 15.064 14.448 1.00 87.19 90 THR A C 1
ATOM 726 O O . THR A 1 90 ? 5.638 15.398 13.445 1.00 87.19 90 THR A O 1
ATOM 729 N N . LYS A 1 91 ? 7.199 15.867 14.978 1.00 83.50 91 LYS A N 1
ATOM 730 C CA . LYS A 1 91 ? 7.556 17.162 14.386 1.00 83.50 91 LYS A CA 1
ATOM 731 C C . LYS A 1 91 ? 8.250 16.974 13.036 1.00 83.50 91 LYS A C 1
ATOM 733 O O . LYS A 1 91 ? 9.356 16.426 12.970 1.00 83.50 91 LYS A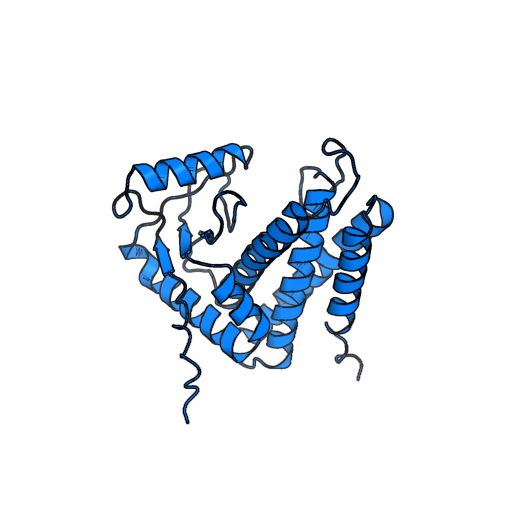 O 1
ATOM 738 N N . GLY A 1 92 ? 7.661 17.570 12.004 1.00 80.81 92 GLY A N 1
ATOM 739 C CA . GLY A 1 92 ? 8.164 17.549 10.634 1.00 80.81 92 GLY A CA 1
ATOM 740 C C . GLY A 1 92 ? 7.347 16.612 9.753 1.00 80.81 92 GLY A C 1
ATOM 741 O O . GLY A 1 92 ? 6.186 16.342 10.041 1.00 80.81 92 GLY A O 1
ATOM 742 N N . TYR A 1 93 ? 7.955 16.150 8.665 1.00 79.06 93 TYR A N 1
ATOM 743 C CA . TYR A 1 93 ? 7.351 15.155 7.787 1.00 79.06 93 TYR A CA 1
ATOM 744 C C . TYR A 1 93 ? 7.525 13.756 8.397 1.00 79.06 93 TYR A C 1
ATOM 746 O O . TYR A 1 93 ? 8.630 13.399 8.813 1.00 79.06 93 TYR A O 1
ATOM 754 N N . TYR A 1 94 ? 6.438 12.992 8.479 1.00 83.50 94 TYR A N 1
ATOM 755 C CA . TYR A 1 94 ? 6.418 11.650 9.060 1.00 83.50 94 TYR A CA 1
ATOM 756 C C . TYR A 1 94 ? 5.649 10.671 8.173 1.00 83.50 94 TYR A C 1
ATOM 758 O O . TYR A 1 94 ? 4.839 11.097 7.343 1.00 83.50 94 TYR A O 1
ATOM 766 N N . ILE A 1 95 ? 5.938 9.377 8.327 1.00 83.69 95 ILE A N 1
ATOM 767 C CA . ILE A 1 95 ? 5.322 8.325 7.512 1.00 83.69 95 ILE A CA 1
ATOM 768 C C . ILE A 1 95 ? 3.806 8.260 7.738 1.00 83.69 95 ILE A C 1
ATOM 770 O O . ILE A 1 95 ? 3.317 8.443 8.852 1.00 83.69 95 ILE A O 1
ATOM 774 N N . ARG A 1 96 ? 3.057 8.016 6.659 1.00 87.19 96 ARG A N 1
ATOM 775 C CA . ARG A 1 96 ? 1.617 7.700 6.719 1.00 87.19 96 ARG A CA 1
ATOM 776 C C . ARG A 1 96 ? 1.394 6.199 6.669 1.00 87.19 96 ARG A C 1
ATOM 778 O O . ARG A 1 96 ? 0.601 5.666 7.432 1.00 87.19 96 ARG A O 1
ATOM 785 N N . SER A 1 97 ? 2.169 5.544 5.828 1.00 89.69 97 SER A N 1
ATOM 786 C CA . SER A 1 97 ? 2.457 4.130 5.904 1.00 89.69 97 SER A CA 1
ATOM 787 C C . SER A 1 97 ? 3.892 3.900 5.454 1.00 89.69 97 SER A C 1
ATOM 789 O O . SER A 1 97 ? 4.533 4.816 4.921 1.00 89.69 97 SER A O 1
ATOM 791 N N . GLY A 1 98 ? 4.401 2.706 5.711 1.00 88.31 98 GLY A N 1
ATOM 792 C CA . GLY A 1 98 ? 5.634 2.260 5.097 1.00 88.31 98 GLY A CA 1
ATOM 793 C C . GLY A 1 98 ? 5.944 0.814 5.430 1.00 88.31 98 GLY A C 1
ATOM 794 O O . GLY A 1 98 ? 5.461 0.257 6.415 1.00 88.31 98 GLY A O 1
ATOM 795 N N . CYS A 1 99 ? 6.818 0.239 4.627 1.00 87.94 99 CYS A N 1
ATOM 796 C CA . CYS A 1 99 ? 7.491 -1.016 4.883 1.00 87.94 99 CYS A CA 1
ATOM 797 C C . CYS A 1 99 ? 8.931 -0.900 4.378 1.00 87.94 99 CYS A C 1
ATOM 799 O O . CYS A 1 99 ? 9.294 0.050 3.682 1.00 87.94 99 CYS A O 1
ATOM 801 N N . ASN A 1 100 ? 9.770 -1.857 4.755 1.00 87.62 100 ASN 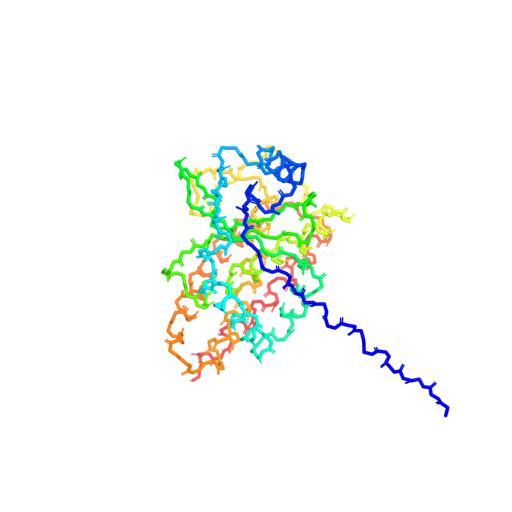A N 1
ATOM 802 C CA . ASN A 1 100 ? 11.155 -1.904 4.315 1.00 87.62 100 ASN A CA 1
ATOM 803 C C . ASN A 1 100 ? 11.552 -3.360 4.069 1.00 87.62 100 ASN A C 1
ATOM 805 O O . ASN A 1 100 ? 11.141 -4.248 4.814 1.00 87.62 100 ASN A O 1
ATOM 809 N N . PHE A 1 101 ? 12.375 -3.599 3.049 1.00 86.12 101 PHE A N 1
ATOM 810 C CA . PHE A 1 101 ? 12.829 -4.944 2.691 1.00 86.12 101 PHE A CA 1
ATOM 811 C C . PHE A 1 101 ? 13.562 -5.666 3.835 1.00 86.12 101 PHE A C 1
ATOM 813 O O . PHE A 1 101 ? 13.361 -6.858 4.043 1.00 86.12 101 PHE A O 1
ATOM 820 N N . ASN A 1 102 ? 14.363 -4.941 4.622 1.00 88.00 102 ASN A N 1
ATOM 821 C CA . ASN A 1 102 ? 15.084 -5.480 5.780 1.00 88.00 102 ASN A CA 1
ATOM 822 C C . ASN A 1 102 ? 14.184 -5.662 7.016 1.00 88.00 102 ASN A C 1
ATOM 824 O O . ASN A 1 102 ? 14.615 -6.246 8.007 1.00 88.00 102 ASN A O 1
ATOM 828 N N . LEU A 1 103 ? 12.945 -5.165 6.966 1.00 88.81 103 LEU A N 1
ATOM 829 C CA . LEU A 1 103 ? 11.899 -5.349 7.973 1.00 88.81 103 LEU A CA 1
ATOM 830 C C . LEU A 1 103 ? 10.754 -6.186 7.383 1.00 88.81 103 LEU A C 1
ATOM 832 O O . LEU A 1 103 ? 9.583 -5.818 7.479 1.00 88.81 103 LEU A O 1
ATOM 836 N N . TRP A 1 104 ? 11.103 -7.295 6.724 1.00 90.06 104 TRP A N 1
ATOM 837 C CA . TRP A 1 104 ? 10.133 -8.217 6.134 1.00 90.06 104 TRP A CA 1
ATOM 838 C C . TRP A 1 104 ? 9.072 -8.645 7.154 1.00 90.06 104 TRP A C 1
ATOM 840 O O . TRP A 1 104 ? 9.389 -8.917 8.311 1.00 90.06 104 TRP A O 1
ATOM 850 N N . GLY A 1 105 ? 7.809 -8.701 6.730 1.00 93.19 105 GLY A N 1
ATOM 851 C CA . GLY A 1 105 ? 6.693 -9.014 7.622 1.00 93.19 105 GLY A CA 1
ATOM 852 C C . GLY A 1 105 ? 6.186 -7.825 8.437 1.00 93.19 105 GLY A C 1
ATOM 853 O O . GLY A 1 105 ? 5.097 -7.907 8.999 1.00 93.19 105 GLY A O 1
ATOM 854 N N . LEU A 1 106 ? 6.918 -6.708 8.490 1.00 94.50 106 LEU A N 1
ATOM 855 C CA . LEU A 1 106 ? 6.491 -5.517 9.216 1.00 94.50 106 LEU A CA 1
ATOM 856 C C . LEU A 1 106 ? 5.914 -4.478 8.264 1.00 94.50 106 LEU A C 1
ATOM 858 O O . LEU A 1 106 ? 6.500 -4.173 7.221 1.00 94.50 106 LEU A O 1
ATOM 862 N N . ILE A 1 107 ? 4.790 -3.888 8.660 1.00 95.50 107 ILE A N 1
ATOM 863 C CA . ILE A 1 107 ? 4.284 -2.658 8.053 1.00 95.50 107 ILE A CA 1
ATOM 864 C C . ILE A 1 107 ? 3.985 -1.630 9.141 1.00 95.50 107 ILE A C 1
ATOM 866 O O . ILE A 1 107 ? 3.626 -1.969 10.269 1.00 95.50 107 ILE A O 1
ATOM 870 N N . PHE A 1 108 ? 4.126 -0.360 8.799 1.00 94.88 108 PHE A N 1
ATOM 871 C CA . PHE A 1 108 ? 3.851 0.770 9.672 1.00 94.88 108 PHE A CA 1
ATOM 872 C C . PHE A 1 108 ? 2.641 1.508 9.132 1.00 94.88 108 PHE A C 1
ATOM 874 O O . PHE A 1 108 ? 2.613 1.836 7.950 1.00 94.88 108 PHE A O 1
ATOM 881 N N . LEU A 1 109 ? 1.667 1.806 9.987 1.00 95.88 109 LEU A N 1
ATOM 882 C CA . LEU A 1 109 ? 0.483 2.583 9.628 1.00 95.88 109 LEU A CA 1
ATOM 883 C C . LEU A 1 109 ? 0.323 3.739 10.606 1.00 95.88 109 LEU A C 1
ATOM 885 O O . LEU A 1 109 ? 0.454 3.575 11.818 1.00 95.88 109 LEU A O 1
ATOM 889 N N . TYR A 1 110 ? 0.053 4.932 10.095 1.00 94.38 110 TYR A N 1
ATOM 890 C CA . TYR A 1 110 ? -0.229 6.084 10.934 1.00 94.38 110 TYR A CA 1
ATOM 891 C C . TYR A 1 110 ? -1.604 5.937 11.591 1.00 94.38 110 TYR A C 1
ATOM 893 O O . TYR A 1 110 ? -2.611 5.715 10.921 1.00 94.38 110 TYR A O 1
ATOM 901 N N . SER A 1 111 ? -1.637 6.059 12.915 1.00 93.19 111 SER A N 1
ATOM 902 C CA . SER A 1 111 ? -2.838 5.985 13.743 1.00 93.19 111 SER A CA 1
ATOM 903 C C . SER A 1 111 ? -3.422 7.383 13.945 1.00 93.19 111 SER A C 1
ATOM 905 O O . SER A 1 111 ? -2.733 8.297 14.411 1.00 93.19 111 SER A O 1
ATOM 907 N N . ASN A 1 112 ? -4.691 7.553 13.574 1.00 92.31 112 ASN A N 1
ATOM 908 C CA . ASN A 1 112 ? -5.446 8.786 13.768 1.00 92.31 112 ASN A CA 1
ATOM 909 C C . ASN A 1 112 ? -6.947 8.494 13.768 1.00 92.31 112 ASN A C 1
ATOM 911 O O . ASN A 1 112 ? -7.417 7.734 12.929 1.00 92.31 112 ASN A O 1
ATOM 915 N N . GLU A 1 113 ? -7.685 9.148 14.662 1.00 90.25 113 GLU A N 1
ATOM 916 C CA . GLU A 1 113 ? -9.133 8.973 14.818 1.00 90.25 113 GLU A CA 1
ATOM 917 C C . GLU A 1 113 ? -9.941 9.247 13.538 1.00 90.25 113 GLU A C 1
ATOM 919 O O . GLU A 1 113 ? -10.982 8.622 13.327 1.00 90.25 113 GLU A O 1
ATOM 924 N N . GLU A 1 114 ? -9.446 10.127 12.662 1.00 93.56 114 GLU A N 1
ATOM 925 C CA . GLU A 1 114 ? -10.068 10.482 11.382 1.00 93.56 114 GLU A CA 1
ATOM 926 C C . GLU A 1 114 ? -9.889 9.400 10.305 1.00 93.56 114 GLU A C 1
ATOM 928 O O . GLU A 1 114 ? -10.568 9.436 9.277 1.00 93.56 114 GLU A O 1
ATOM 933 N N . ASN A 1 115 ? -8.987 8.435 10.510 1.00 95.94 115 ASN A N 1
ATOM 934 C CA . ASN A 1 115 ? -8.771 7.361 9.550 1.00 95.94 115 ASN A CA 1
ATOM 935 C C . ASN A 1 115 ? -9.980 6.416 9.519 1.00 95.94 115 ASN A C 1
ATOM 937 O O . ASN A 1 115 ? -10.469 5.948 10.552 1.00 95.94 115 ASN A O 1
ATOM 941 N N . THR A 1 116 ? -10.444 6.119 8.310 1.00 97.62 116 THR A N 1
ATOM 942 C CA . THR A 1 116 ? -11.624 5.296 8.019 1.00 97.62 116 THR A CA 1
ATOM 943 C C . THR A 1 116 ? -11.237 3.859 7.644 1.00 97.62 116 THR A C 1
ATOM 945 O O . THR A 1 116 ? -10.062 3.555 7.422 1.00 97.62 116 THR A O 1
ATOM 948 N N . LEU A 1 117 ? -12.214 2.950 7.518 1.00 98.00 117 LEU A N 1
ATOM 949 C CA . LEU A 1 117 ? -11.936 1.586 7.040 1.00 98.00 117 LEU A CA 1
ATOM 950 C C . LEU A 1 117 ? -11.328 1.567 5.623 1.00 98.00 117 LEU A C 1
ATOM 952 O O . LEU A 1 117 ? -10.308 0.899 5.446 1.00 98.00 117 LEU A O 1
ATOM 956 N N . PRO A 1 118 ? -11.833 2.336 4.630 1.00 98.50 118 PRO A N 1
ATOM 957 C CA . PRO A 1 118 ? -11.187 2.425 3.321 1.00 98.50 118 PRO A CA 1
ATOM 958 C C . PRO A 1 118 ? -9.744 2.930 3.379 1.00 98.50 118 PRO A C 1
ATOM 960 O O . PRO A 1 118 ? -8.912 2.459 2.606 1.00 98.50 118 PRO A O 1
ATOM 963 N N . TYR A 1 119 ? -9.422 3.852 4.299 1.00 97.88 119 TYR A N 1
ATOM 964 C CA . TYR A 1 119 ? -8.042 4.292 4.516 1.00 97.88 119 TYR A CA 1
ATOM 965 C C . TYR A 1 119 ? -7.143 3.113 4.900 1.00 97.88 119 TYR A C 1
ATOM 967 O O . TYR A 1 119 ? -6.106 2.909 4.267 1.00 97.88 119 TYR A O 1
ATOM 975 N N . TYR A 1 120 ? -7.542 2.331 5.906 1.00 98.19 120 TYR A N 1
ATOM 976 C CA . TYR A 1 120 ? -6.748 1.198 6.374 1.00 98.19 120 TYR A CA 1
ATOM 977 C C . TYR A 1 120 ? -6.641 0.092 5.330 1.00 98.19 120 TYR A C 1
ATOM 979 O O . TYR A 1 120 ? -5.540 -0.400 5.103 1.00 98.19 120 TYR A O 1
ATOM 987 N N . ILE A 1 121 ? -7.733 -0.240 4.639 1.00 98.44 121 ILE A N 1
ATOM 988 C CA . ILE A 1 121 ? -7.727 -1.212 3.537 1.00 98.44 121 ILE A CA 1
ATOM 989 C C . ILE A 1 121 ? -6.727 -0.790 2.455 1.00 98.44 121 ILE A C 1
ATOM 991 O O . ILE A 1 121 ? -5.855 -1.575 2.085 1.00 98.44 121 ILE A O 1
ATOM 995 N N . GLU A 1 122 ? -6.803 0.464 1.991 1.00 98.25 122 GLU A N 1
ATOM 996 C CA . GLU A 1 122 ? -5.899 0.995 0.967 1.00 98.25 122 GLU A CA 1
ATOM 997 C C . GLU A 1 122 ? -4.432 0.880 1.400 1.00 98.25 122 GLU A C 1
ATOM 999 O O . GLU A 1 122 ? -3.612 0.402 0.621 1.00 98.25 122 GLU A O 1
ATOM 1004 N N . HIS A 1 123 ? -4.095 1.273 2.635 1.00 97.75 123 HIS A N 1
ATOM 1005 C CA . HIS A 1 123 ? -2.703 1.276 3.103 1.00 97.75 123 HIS A CA 1
ATOM 1006 C C . HIS A 1 123 ? -2.183 -0.131 3.445 1.00 97.75 123 HIS A C 1
ATOM 1008 O O . HIS A 1 123 ? -1.007 -0.405 3.232 1.00 97.75 123 HIS A O 1
ATOM 1014 N N . ILE A 1 124 ? -3.027 -1.052 3.917 1.00 98.38 124 ILE A N 1
ATOM 1015 C CA . ILE A 1 124 ? -2.628 -2.453 4.135 1.00 98.38 124 ILE A CA 1
ATOM 1016 C C . ILE A 1 124 ? -2.294 -3.116 2.794 1.00 98.38 124 ILE A C 1
ATOM 1018 O O . ILE A 1 124 ? -1.214 -3.688 2.644 1.00 98.38 124 ILE A O 1
ATOM 1022 N N . VAL A 1 125 ? -3.172 -2.971 1.792 1.00 98.38 125 VAL A N 1
ATOM 1023 C CA . VAL A 1 125 ? -2.925 -3.480 0.431 1.00 98.38 125 VAL A CA 1
ATOM 1024 C C . VAL A 1 125 ? -1.705 -2.798 -0.192 1.00 98.38 125 VAL A C 1
ATOM 1026 O O . VAL A 1 125 ? -0.913 -3.455 -0.866 1.00 98.38 125 VAL A O 1
ATOM 1029 N N . HIS A 1 126 ? -1.512 -1.500 0.065 1.00 97.62 126 HIS A N 1
ATOM 1030 C CA . HIS A 1 126 ? -0.346 -0.743 -0.391 1.00 97.62 126 HIS A CA 1
ATOM 1031 C C . HIS A 1 126 ? 0.968 -1.369 0.083 1.00 97.62 126 HIS A C 1
ATOM 1033 O O . HIS A 1 126 ? 1.841 -1.680 -0.728 1.00 97.62 126 HIS A O 1
ATOM 1039 N N . GLU A 1 127 ? 1.114 -1.557 1.395 1.00 96.94 127 GLU A N 1
ATOM 1040 C CA . GLU A 1 127 ? 2.362 -2.063 1.965 1.00 96.94 127 GLU A CA 1
ATOM 1041 C C . GLU A 1 127 ? 2.564 -3.555 1.670 1.00 96.94 127 GLU A C 1
ATOM 1043 O O . GLU A 1 127 ? 3.685 -3.985 1.396 1.00 96.94 127 GLU A O 1
ATOM 1048 N N . CYS A 1 128 ? 1.485 -4.343 1.612 1.00 97.00 128 CYS A N 1
ATOM 1049 C CA . CYS A 1 128 ? 1.547 -5.734 1.154 1.00 97.00 128 CYS A CA 1
ATOM 1050 C C . CYS A 1 128 ? 2.058 -5.838 -0.298 1.00 97.00 128 CYS A C 1
ATOM 1052 O O . CYS A 1 128 ? 2.928 -6.657 -0.615 1.00 97.00 128 CYS A O 1
ATOM 1054 N N . ALA A 1 129 ? 1.592 -4.950 -1.182 1.00 97.12 129 ALA A N 1
ATOM 1055 C CA . ALA A 1 129 ? 2.061 -4.883 -2.562 1.00 97.12 129 ALA A CA 1
ATOM 1056 C C . ALA A 1 129 ? 3.541 -4.465 -2.656 1.00 97.12 129 ALA A C 1
ATOM 1058 O O .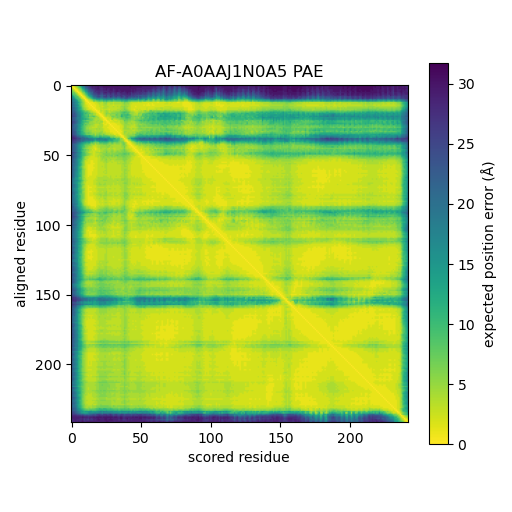 ALA A 1 129 ? 4.268 -4.971 -3.514 1.00 97.12 129 ALA A O 1
ATOM 1059 N N . HIS A 1 130 ? 4.023 -3.593 -1.766 1.00 95.38 130 HIS A N 1
ATOM 1060 C CA . HIS A 1 130 ? 5.451 -3.290 -1.683 1.00 95.38 130 HIS A CA 1
ATOM 1061 C C . HIS A 1 130 ? 6.285 -4.513 -1.290 1.00 95.38 130 HIS A C 1
ATOM 1063 O O . HIS A 1 130 ? 7.267 -4.806 -1.972 1.00 95.38 130 HIS A O 1
ATOM 1069 N N . HIS A 1 131 ? 5.879 -5.263 -0.262 1.00 94.75 131 HIS A N 1
ATOM 1070 C CA . HIS A 1 131 ? 6.529 -6.527 0.110 1.00 94.75 131 HIS A CA 1
ATOM 1071 C C . HIS A 1 131 ? 6.565 -7.513 -1.062 1.00 94.75 131 HIS A C 1
ATOM 1073 O O . HIS A 1 131 ? 7.624 -8.040 -1.404 1.00 94.75 131 HIS A O 1
ATOM 1079 N N . THR A 1 132 ? 5.441 -7.672 -1.761 1.00 94.31 132 THR A N 1
ATOM 1080 C CA . THR A 1 132 ? 5.354 -8.521 -2.957 1.00 94.31 132 THR A CA 1
ATOM 1081 C C . THR A 1 132 ? 6.390 -8.144 -4.008 1.00 94.31 132 THR A C 1
ATOM 1083 O O . THR A 1 132 ? 7.141 -8.995 -4.491 1.00 94.31 132 THR A O 1
ATOM 1086 N N . LEU A 1 133 ? 6.465 -6.861 -4.359 1.00 94.44 133 LEU A N 1
ATOM 1087 C CA . LEU A 1 133 ? 7.372 -6.420 -5.407 1.00 94.44 133 LEU A CA 1
ATOM 1088 C C . LEU A 1 133 ? 8.838 -6.455 -4.971 1.00 94.44 133 LEU A C 1
ATOM 1090 O O . LEU A 1 133 ? 9.706 -6.732 -5.796 1.00 94.44 133 LEU A O 1
ATOM 1094 N N . ASN A 1 134 ? 9.111 -6.233 -3.684 1.00 91.56 134 ASN A N 1
ATOM 1095 C CA . ASN A 1 134 ? 10.449 -6.371 -3.130 1.00 91.56 134 ASN A CA 1
ATOM 1096 C C . ASN A 1 134 ? 10.980 -7.805 -3.286 1.00 91.56 134 ASN A C 1
ATOM 1098 O O . ASN A 1 134 ? 12.136 -7.960 -3.672 1.00 91.56 134 ASN A O 1
ATOM 1102 N N . ILE A 1 135 ? 10.156 -8.841 -3.060 1.00 90.62 135 ILE A N 1
ATOM 1103 C CA . ILE A 1 135 ? 10.556 -10.238 -3.324 1.00 90.62 135 ILE A CA 1
ATOM 1104 C C . ILE A 1 135 ? 10.866 -10.436 -4.804 1.00 90.62 135 ILE A C 1
ATOM 1106 O O . ILE A 1 135 ? 11.924 -10.961 -5.140 1.00 90.62 135 ILE A O 1
ATOM 1110 N N . ILE A 1 136 ? 9.961 -10.010 -5.689 1.00 91.38 136 ILE A N 1
ATOM 1111 C CA . ILE A 1 136 ? 10.141 -10.188 -7.137 1.00 91.38 136 ILE A CA 1
ATOM 1112 C C . ILE A 1 136 ? 11.443 -9.518 -7.592 1.00 91.38 136 ILE A C 1
ATOM 1114 O O . ILE A 1 136 ? 12.225 -10.115 -8.325 1.00 91.38 136 ILE A O 1
ATOM 1118 N N . ASN A 1 137 ? 11.702 -8.297 -7.118 1.00 89.44 137 ASN A N 1
ATOM 1119 C CA . ASN A 1 137 ? 12.898 -7.539 -7.471 1.00 89.44 137 ASN A CA 1
ATOM 1120 C C . ASN A 1 137 ? 14.182 -8.062 -6.795 1.00 89.44 137 ASN A C 1
ATOM 1122 O O . ASN A 1 137 ? 15.279 -7.725 -7.240 1.00 89.44 137 ASN A O 1
ATOM 1126 N N . ALA A 1 138 ? 14.066 -8.838 -5.713 1.00 88.25 138 ALA A N 1
ATOM 1127 C CA . ALA A 1 138 ? 15.194 -9.521 -5.085 1.00 88.25 138 ALA A CA 1
ATOM 1128 C C . ALA A 1 138 ? 15.617 -10.780 -5.862 1.00 88.25 138 ALA A C 1
ATOM 1130 O O . ALA A 1 138 ? 16.790 -11.150 -5.804 1.00 88.25 138 ALA A O 1
ATOM 1131 N N . ASP A 1 139 ? 14.687 -11.411 -6.586 1.00 88.19 139 ASP A N 1
ATOM 1132 C CA . ASP A 1 139 ? 14.961 -12.561 -7.456 1.00 88.19 139 ASP A CA 1
ATOM 1133 C C . ASP A 1 139 ? 15.586 -12.133 -8.797 1.00 88.19 139 ASP A C 1
ATOM 1135 O O . ASP A 1 139 ? 16.636 -12.647 -9.185 1.00 88.19 139 ASP A O 1
ATOM 1139 N N . ASP A 1 140 ? 15.004 -11.136 -9.476 1.00 88.50 140 ASP A N 1
ATOM 1140 C CA . ASP A 1 140 ? 15.574 -10.538 -10.692 1.00 88.50 140 ASP A CA 1
ATOM 1141 C C . ASP A 1 140 ? 15.275 -9.035 -10.770 1.00 88.50 140 ASP A C 1
ATOM 1143 O O . ASP A 1 140 ? 14.216 -8.555 -10.361 1.00 88.50 140 ASP A O 1
ATOM 1147 N N . TYR A 1 141 ? 16.197 -8.271 -11.354 1.00 92.12 141 TYR A N 1
ATOM 1148 C CA . TYR A 1 141 ? 15.988 -6.846 -11.573 1.00 92.12 141 TYR A CA 1
ATOM 1149 C C . TYR A 1 141 ? 14.778 -6.630 -12.478 1.00 92.12 141 TYR A C 1
ATOM 1151 O O . TYR A 1 141 ? 14.667 -7.224 -13.544 1.00 92.12 141 TYR A O 1
ATOM 1159 N N . ILE A 1 142 ? 13.895 -5.705 -12.113 1.00 96.56 142 ILE A N 1
ATOM 1160 C CA . ILE A 1 142 ? 12.734 -5.358 -12.949 1.00 96.56 142 ILE A CA 1
ATOM 1161 C C . ILE A 1 142 ? 13.130 -4.370 -14.056 1.00 96.56 142 ILE A C 1
ATOM 1163 O O . ILE A 1 142 ? 12.645 -4.429 -15.190 1.00 96.56 142 ILE A O 1
ATOM 1167 N N . VAL A 1 143 ? 14.039 -3.444 -13.736 1.00 96.81 143 VAL A N 1
ATOM 1168 C CA . VAL A 1 143 ? 14.459 -2.356 -14.624 1.00 96.81 143 VAL A CA 1
ATOM 1169 C C . VAL A 1 143 ? 15.978 -2.330 -14.777 1.00 96.81 143 VAL A C 1
ATOM 1171 O O . VAL A 1 143 ? 16.723 -2.550 -13.830 1.00 96.81 143 VAL A O 1
ATOM 1174 N N . LYS A 1 144 ? 16.436 -1.994 -15.982 1.00 96.81 144 LYS A N 1
ATOM 1175 C CA . LYS A 1 144 ? 17.837 -1.766 -16.371 1.00 96.81 144 LYS A CA 1
ATOM 1176 C C . LYS A 1 144 ? 18.183 -0.275 -16.437 1.00 96.81 144 LYS A C 1
ATOM 1178 O O . LYS A 1 144 ? 19.208 0.109 -17.005 1.00 96.81 144 LYS A O 1
ATOM 1183 N N . ASN A 1 145 ? 17.287 0.599 -15.979 1.00 97.31 145 ASN A N 1
ATOM 1184 C CA . ASN A 1 145 ? 17.594 2.020 -15.861 1.00 97.31 145 ASN A CA 1
ATOM 1185 C C . ASN A 1 145 ? 18.729 2.229 -14.855 1.00 97.31 145 ASN A C 1
ATOM 1187 O O . ASN A 1 145 ? 18.878 1.452 -13.916 1.00 97.31 145 ASN A O 1
ATOM 1191 N N . ASP A 1 146 ? 19.517 3.283 -15.055 1.00 95.12 146 ASP A N 1
ATOM 1192 C CA . ASP A 1 146 ? 20.577 3.620 -14.106 1.00 95.12 146 ASP A CA 1
ATOM 119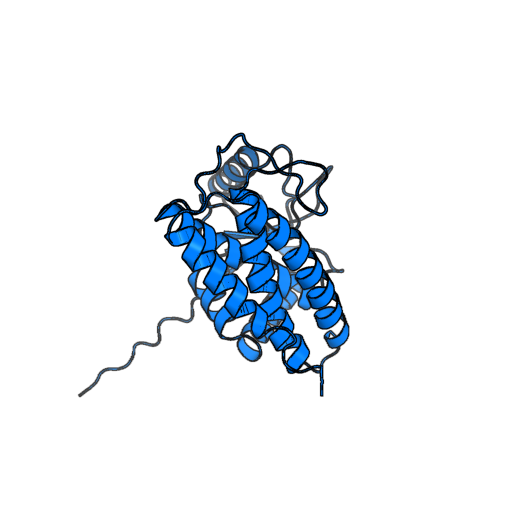3 C C . ASP A 1 146 ? 19.929 4.054 -12.772 1.00 95.12 146 ASP A C 1
ATOM 1195 O O . ASP A 1 146 ? 19.001 4.874 -12.800 1.00 95.12 146 ASP A O 1
ATOM 1199 N N . PRO A 1 147 ? 20.367 3.534 -11.609 1.00 91.06 147 PRO A N 1
ATOM 1200 C CA . PRO A 1 147 ? 19.865 3.952 -10.303 1.00 91.06 147 PRO A CA 1
ATOM 1201 C C . PRO A 1 147 ? 20.033 5.439 -9.993 1.00 91.06 147 PRO A C 1
ATOM 1203 O O . PRO A 1 147 ? 19.402 5.893 -9.043 1.00 91.06 147 PRO A O 1
ATOM 1206 N N . GLU A 1 148 ? 20.814 6.206 -10.762 1.00 93.62 148 GLU A N 1
ATOM 1207 C CA . GLU A 1 148 ? 20.943 7.670 -10.694 1.00 93.62 148 GLU A CA 1
ATOM 1208 C C . GLU A 1 148 ? 20.102 8.429 -11.730 1.00 93.62 148 GLU A C 1
ATOM 1210 O O . GLU A 1 148 ? 19.890 9.635 -11.593 1.00 93.62 148 GLU A O 1
ATOM 1215 N N . GLU A 1 149 ? 19.529 7.745 -12.722 1.00 93.88 149 GLU A N 1
ATOM 1216 C CA . GLU A 1 149 ? 18.560 8.343 -13.642 1.00 93.88 149 GLU A CA 1
ATOM 1217 C C . GLU A 1 149 ? 17.285 8.702 -12.861 1.00 93.88 149 GLU A C 1
ATOM 1219 O O . GLU A 1 149 ? 16.740 7.882 -12.119 1.00 93.88 149 GLU A O 1
ATOM 1224 N N . ARG A 1 150 ? 16.816 9.952 -12.951 1.00 93.19 150 ARG A N 1
ATOM 1225 C CA . ARG A 1 150 ? 15.665 10.452 -12.177 1.00 93.19 150 ARG A CA 1
ATOM 1226 C C . ARG A 1 150 ? 14.572 10.945 -13.113 1.00 93.19 150 ARG A C 1
ATOM 1228 O O . ARG A 1 150 ? 14.828 11.751 -14.002 1.00 93.19 150 ARG A O 1
ATOM 1235 N N . PHE A 1 151 ? 13.338 10.542 -12.841 1.00 92.31 151 PHE A N 1
ATOM 1236 C CA . PHE A 1 151 ? 12.156 10.955 -13.588 1.00 92.31 151 PHE A CA 1
ATOM 1237 C C . PHE A 1 151 ? 11.172 11.653 -12.660 1.00 92.31 151 PHE A C 1
ATOM 1239 O O . PHE A 1 151 ? 11.043 11.318 -11.479 1.00 92.31 151 PHE A O 1
ATOM 1246 N N . ARG A 1 152 ? 10.473 12.655 -13.186 1.00 88.06 152 ARG A N 1
ATOM 1247 C CA . ARG A 1 152 ? 9.479 13.397 -12.415 1.00 88.06 152 ARG A CA 1
ATOM 1248 C C . ARG A 1 152 ? 8.280 12.489 -12.139 1.00 88.06 152 ARG A C 1
ATOM 1250 O O . ARG A 1 152 ? 7.518 12.200 -13.054 1.00 88.06 152 ARG A O 1
ATOM 1257 N N . ALA A 1 153 ? 8.123 12.062 -10.889 1.00 77.88 153 ALA A N 1
ATOM 1258 C CA . ALA A 1 153 ? 6.961 11.291 -10.475 1.00 77.88 153 ALA A CA 1
ATOM 1259 C C . ALA A 1 153 ? 5.721 12.205 -10.385 1.00 77.88 153 ALA A C 1
ATOM 1261 O O . ALA A 1 153 ? 5.842 13.350 -9.926 1.00 77.88 153 ALA A O 1
ATOM 1262 N N . PRO A 1 154 ? 4.531 11.732 -10.788 1.00 69.38 154 PRO A N 1
ATOM 1263 C CA . PRO A 1 154 ? 3.290 12.463 -10.586 1.00 69.38 154 PRO A CA 1
ATOM 1264 C C . PRO A 1 154 ? 3.100 12.728 -9.085 1.00 69.38 154 PRO A C 1
ATOM 1266 O O . PRO A 1 154 ? 3.358 11.860 -8.252 1.00 69.38 154 PRO A O 1
ATOM 1269 N N . PHE A 1 155 ? 2.683 13.944 -8.727 1.00 67.62 155 PHE A N 1
ATOM 1270 C CA . PHE A 1 155 ? 2.322 14.332 -7.350 1.00 67.62 155 PHE A CA 1
ATOM 1271 C C . PHE A 1 155 ? 3.459 14.375 -6.312 1.00 67.62 155 PHE A C 1
ATOM 1273 O O . PHE A 1 155 ? 3.204 14.663 -5.142 1.00 67.62 155 PHE A O 1
ATOM 1280 N N . ARG A 1 156 ? 4.720 14.192 -6.722 1.00 70.56 156 ARG A N 1
ATOM 1281 C CA . ARG A 1 156 ? 5.900 14.451 -5.883 1.00 70.56 156 ARG A CA 1
ATOM 1282 C C . ARG A 1 156 ? 6.680 15.661 -6.382 1.00 70.56 156 ARG A C 1
ATOM 1284 O O . ARG A 1 156 ? 6.695 15.976 -7.572 1.00 70.56 156 ARG A O 1
ATOM 1291 N N . LYS A 1 157 ? 7.332 16.364 -5.451 1.00 72.38 157 LYS A N 1
ATOM 1292 C CA . LYS A 1 157 ? 8.261 17.456 -5.790 1.00 72.38 157 LYS A CA 1
ATOM 1293 C C . LYS A 1 157 ? 9.624 16.913 -6.218 1.00 72.38 157 LYS A C 1
ATOM 1295 O O . LYS A 1 157 ? 10.293 17.536 -7.036 1.00 72.38 157 LYS A O 1
ATOM 1300 N N . ASP A 1 158 ? 10.020 15.771 -5.667 1.00 77.88 158 ASP A N 1
ATOM 1301 C CA . ASP A 1 158 ? 11.271 15.085 -5.952 1.00 77.88 158 ASP A CA 1
ATOM 1302 C C . ASP A 1 158 ? 11.125 14.086 -7.108 1.00 77.88 158 ASP A C 1
ATOM 1304 O O . ASP A 1 158 ? 10.134 13.363 -7.227 1.00 77.88 158 ASP A O 1
ATOM 1308 N N . ALA A 1 159 ? 12.138 14.054 -7.972 1.00 87.12 159 ALA A N 1
ATOM 1309 C CA . ALA A 1 159 ? 12.249 13.060 -9.028 1.00 87.12 159 ALA A CA 1
ATOM 1310 C C . ALA A 1 159 ? 12.747 11.723 -8.452 1.00 87.12 159 ALA A C 1
ATOM 1312 O O . ALA A 1 159 ? 13.540 11.702 -7.509 1.00 87.12 159 ALA A O 1
ATOM 1313 N N . ARG A 1 160 ? 12.298 10.606 -9.030 1.00 90.38 160 ARG A N 1
ATOM 1314 C CA . ARG A 1 160 ? 12.563 9.249 -8.533 1.00 90.38 160 ARG A CA 1
ATOM 1315 C C . ARG A 1 160 ? 13.305 8.388 -9.556 1.00 90.38 160 ARG A C 1
ATOM 1317 O O . ARG A 1 160 ? 13.141 8.617 -10.755 1.00 90.38 160 ARG A O 1
ATOM 1324 N N . PRO A 1 161 ? 14.112 7.407 -9.109 1.00 94.50 161 PRO A N 1
ATOM 1325 C CA . PRO A 1 161 ? 14.625 6.374 -10.002 1.00 94.50 161 PRO A CA 1
ATOM 1326 C C . PRO A 1 161 ? 13.480 5.573 -10.624 1.00 94.50 161 PRO A C 1
ATOM 1328 O O . PRO A 1 161 ? 12.409 5.451 -10.023 1.00 94.50 161 PRO A O 1
ATOM 1331 N N . MET A 1 162 ? 13.713 4.993 -11.805 1.00 96.44 162 MET A N 1
ATOM 1332 C CA . MET A 1 162 ? 12.676 4.229 -12.511 1.00 96.44 162 MET A CA 1
ATOM 1333 C C . MET A 1 162 ? 12.128 3.070 -11.670 1.00 96.44 162 MET A C 1
ATOM 1335 O O . MET A 1 162 ? 10.921 2.862 -11.658 1.00 96.44 162 MET A O 1
ATOM 1339 N N . ILE A 1 163 ? 12.971 2.371 -10.900 1.00 94.75 163 ILE A N 1
ATOM 1340 C CA . ILE A 1 163 ? 12.507 1.288 -10.018 1.00 94.75 163 ILE A CA 1
ATOM 1341 C C . ILE A 1 163 ? 11.481 1.780 -8.987 1.00 94.75 163 ILE A C 1
ATOM 1343 O O . ILE A 1 163 ? 10.521 1.078 -8.689 1.00 94.75 163 ILE A O 1
ATOM 1347 N N . GLY A 1 164 ? 11.619 3.013 -8.491 1.00 93.12 164 GLY A N 1
ATOM 1348 C CA . GLY A 1 164 ? 10.650 3.611 -7.569 1.00 93.12 164 GLY A CA 1
ATOM 1349 C C . GLY A 1 164 ? 9.336 4.013 -8.248 1.00 93.12 164 GLY A C 1
ATOM 1350 O O . GLY A 1 164 ? 8.293 4.038 -7.601 1.00 93.12 164 GLY A O 1
ATOM 1351 N N . ILE A 1 165 ? 9.370 4.322 -9.546 1.00 95.56 165 ILE A N 1
ATOM 1352 C CA . ILE A 1 165 ? 8.173 4.621 -10.348 1.00 95.56 165 ILE A CA 1
ATOM 1353 C C . ILE A 1 165 ? 7.462 3.326 -10.739 1.00 95.56 165 ILE A C 1
ATOM 1355 O O . ILE A 1 165 ? 6.239 3.264 -10.662 1.00 95.56 165 ILE A O 1
ATOM 1359 N N . PHE A 1 166 ? 8.215 2.277 -11.072 1.00 97.06 166 PHE A N 1
ATOM 1360 C CA . PHE A 1 166 ? 7.662 0.947 -11.305 1.00 97.06 166 PHE A CA 1
ATOM 1361 C C . PHE A 1 166 ? 7.003 0.389 -10.034 1.00 97.06 166 PHE A C 1
ATOM 1363 O O . PHE A 1 166 ? 5.889 -0.120 -10.107 1.00 97.06 166 PHE A O 1
ATOM 1370 N N . HIS A 1 167 ? 7.624 0.571 -8.859 1.00 95.06 167 HIS A N 1
ATOM 1371 C CA . HIS A 1 167 ? 6.989 0.246 -7.577 1.00 95.06 167 HIS A CA 1
ATOM 1372 C C . HIS A 1 167 ? 5.646 0.947 -7.397 1.00 95.06 167 HIS A C 1
ATOM 1374 O O . HIS A 1 167 ? 4.653 0.296 -7.088 1.00 95.06 167 HIS A O 1
ATOM 1380 N N . ALA A 1 168 ? 5.599 2.259 -7.643 1.00 95.12 168 ALA A N 1
ATOM 1381 C CA . ALA A 1 168 ? 4.350 3.003 -7.554 1.00 95.12 168 ALA A CA 1
ATOM 1382 C C . ALA A 1 168 ? 3.290 2.457 -8.526 1.00 95.12 168 ALA A C 1
ATOM 1384 O O . ALA A 1 168 ? 2.135 2.319 -8.137 1.00 95.12 168 ALA A O 1
ATOM 1385 N N . LEU A 1 169 ? 3.674 2.103 -9.758 1.00 97.56 169 LEU A N 1
ATOM 1386 C CA . LEU A 1 169 ? 2.758 1.528 -10.746 1.00 97.56 169 LEU A CA 1
ATOM 1387 C C . LEU A 1 169 ? 2.150 0.206 -10.260 1.00 97.56 169 LEU A C 1
ATOM 1389 O O . LEU A 1 169 ? 0.931 0.040 -10.309 1.00 97.56 169 LEU A O 1
ATOM 1393 N N . PHE A 1 170 ? 2.991 -0.713 -9.781 1.00 98.00 170 PHE A N 1
ATOM 1394 C CA . PHE A 1 170 ? 2.552 -2.015 -9.281 1.00 98.00 170 PHE A CA 1
ATOM 1395 C C . PHE A 1 170 ? 1.608 -1.869 -8.082 1.00 98.00 170 PHE A C 1
ATOM 1397 O O . PHE A 1 170 ? 0.520 -2.439 -8.073 1.00 98.00 170 PHE A O 1
ATOM 1404 N N . VAL A 1 171 ? 1.976 -1.037 -7.106 1.00 97.38 171 VAL A N 1
ATOM 1405 C CA . VAL A 1 171 ? 1.154 -0.787 -5.916 1.00 97.38 171 VAL A CA 1
ATOM 1406 C C . VAL A 1 171 ? -0.194 -0.159 -6.285 1.00 97.38 171 VAL A C 1
ATOM 1408 O O . VAL A 1 171 ? -1.235 -0.609 -5.813 1.00 97.38 171 VAL A O 1
ATOM 1411 N N . LEU A 1 172 ? -0.206 0.835 -7.179 1.00 97.62 172 LEU A N 1
ATOM 1412 C CA . LEU A 1 172 ? -1.445 1.467 -7.646 1.00 97.62 172 LEU A CA 1
ATOM 1413 C C . LEU A 1 172 ? -2.361 0.481 -8.378 1.00 97.62 172 LEU A C 1
ATOM 1415 O O . LEU A 1 172 ? -3.581 0.583 -8.248 1.00 97.62 172 LEU A O 1
ATOM 1419 N N . CYS A 1 173 ? -1.794 -0.478 -9.114 1.00 97.94 173 CYS A N 1
ATOM 1420 C CA . CYS A 1 173 ? -2.557 -1.564 -9.721 1.00 97.94 173 CYS A CA 1
ATOM 1421 C C . CYS A 1 173 ? -3.261 -2.410 -8.649 1.00 97.94 173 CYS A C 1
ATOM 1423 O O . CYS A 1 173 ? -4.485 -2.530 -8.688 1.00 97.94 173 CYS A O 1
ATOM 1425 N N . ARG A 1 174 ? -2.519 -2.902 -7.646 1.00 98.12 174 ARG A N 1
ATOM 1426 C CA . ARG A 1 174 ? -3.063 -3.743 -6.561 1.00 98.12 174 ARG A CA 1
ATOM 1427 C C . ARG A 1 174 ? -4.144 -3.030 -5.750 1.00 98.12 174 ARG A C 1
ATOM 1429 O O . ARG A 1 174 ? -5.208 -3.598 -5.517 1.00 98.12 174 ARG A O 1
ATOM 1436 N N . ILE A 1 175 ? -3.911 -1.765 -5.399 1.00 98.25 175 ILE A N 1
ATOM 1437 C CA . ILE A 1 175 ? -4.909 -0.923 -4.727 1.00 98.25 175 ILE A CA 1
ATOM 1438 C C . ILE A 1 175 ? -6.172 -0.800 -5.582 1.00 98.25 175 ILE A C 1
ATOM 1440 O O . ILE A 1 175 ? -7.274 -1.007 -5.084 1.00 98.25 175 ILE A O 1
ATOM 1444 N N . SER A 1 176 ? -6.030 -0.494 -6.874 1.00 98.44 176 SER A N 1
ATOM 1445 C CA . SER A 1 176 ? -7.183 -0.284 -7.757 1.00 98.44 176 SER A CA 1
ATOM 1446 C C . SER A 1 176 ? -8.000 -1.562 -7.959 1.00 98.44 176 SER A C 1
ATOM 1448 O O . SER A 1 176 ? -9.226 -1.496 -7.974 1.00 98.44 176 SER A O 1
ATOM 1450 N N . GLN A 1 177 ? -7.352 -2.728 -8.057 1.00 97.69 177 GLN A N 1
ATOM 1451 C CA . GLN A 1 177 ? -8.044 -4.020 -8.118 1.00 97.69 177 GLN A CA 1
ATOM 1452 C C . GLN A 1 177 ? -8.857 -4.292 -6.849 1.00 97.69 177 GLN A C 1
ATOM 1454 O O . GLN A 1 177 ? -10.017 -4.690 -6.945 1.00 97.69 177 GLN A O 1
ATOM 1459 N N . SER A 1 178 ? -8.265 -4.054 -5.676 1.00 98.12 178 SER A N 1
ATOM 1460 C CA . SER A 1 178 ? -8.949 -4.268 -4.400 1.00 98.12 178 SER A CA 1
ATOM 1461 C C . SER A 1 178 ? -10.127 -3.306 -4.237 1.00 98.12 178 SER A C 1
ATOM 1463 O O . SER A 1 178 ? -11.263 -3.735 -4.048 1.00 98.12 178 SER A O 1
ATOM 1465 N N . LEU A 1 179 ? -9.897 -2.002 -4.432 1.00 98.38 179 LEU A N 1
ATOM 1466 C CA . LEU A 1 179 ? -10.940 -0.977 -4.333 1.00 98.38 179 LEU A CA 1
ATOM 1467 C C . LEU A 1 179 ? -12.083 -1.201 -5.332 1.00 98.38 179 LEU A C 1
ATOM 1469 O O . LEU A 1 179 ? -13.230 -0.925 -4.993 1.00 98.38 179 LEU A O 1
ATOM 1473 N N . GLN A 1 180 ? -11.810 -1.726 -6.532 1.00 97.81 180 GLN A N 1
ATOM 1474 C CA . GLN A 1 180 ? -12.867 -2.078 -7.485 1.00 97.81 180 GLN A CA 1
ATOM 1475 C C . GLN A 1 180 ? -13.816 -3.141 -6.922 1.00 97.81 180 GLN A C 1
ATOM 1477 O O . GLN A 1 180 ? -15.026 -2.973 -7.041 1.00 97.81 180 GLN A O 1
ATOM 1482 N N . LYS A 1 181 ? -13.297 -4.189 -6.266 1.00 97.44 181 LYS A N 1
ATOM 1483 C CA . LYS A 1 181 ? -14.134 -5.230 -5.643 1.00 97.44 181 LYS A CA 1
ATOM 1484 C C . LYS A 1 181 ? -15.056 -4.640 -4.567 1.00 97.44 181 LYS A C 1
ATOM 1486 O O . LYS A 1 181 ? -16.219 -5.026 -4.482 1.00 97.44 181 LYS A O 1
ATOM 1491 N N . PHE A 1 182 ? -14.569 -3.662 -3.799 1.00 97.94 182 PHE A N 1
ATOM 1492 C CA . PHE A 1 182 ? -15.406 -2.909 -2.861 1.00 97.94 182 PHE A CA 1
ATOM 1493 C C . PHE A 1 182 ? -16.451 -2.054 -3.580 1.00 97.94 182 PHE A C 1
ATOM 1495 O O . PHE A 1 182 ? -17.617 -2.108 -3.220 1.00 97.94 182 PHE A O 1
ATOM 1502 N N . VAL A 1 183 ? -16.075 -1.307 -4.618 1.00 97.56 183 VAL A N 1
ATOM 1503 C CA . VAL A 1 183 ? -17.027 -0.493 -5.397 1.00 97.56 183 VAL A CA 1
ATOM 1504 C C . VAL A 1 183 ? -18.145 -1.339 -6.016 1.00 97.56 183 VAL A C 1
ATOM 1506 O O . VAL A 1 183 ? -19.277 -0.869 -6.100 1.00 97.56 183 VAL A O 1
ATOM 1509 N N . ASP A 1 184 ? -17.846 -2.570 -6.430 1.00 96.12 184 ASP A N 1
ATOM 1510 C CA . ASP A 1 184 ? -18.819 -3.457 -7.072 1.00 96.12 184 ASP A CA 1
ATOM 1511 C C . ASP A 1 184 ? -19.797 -4.107 -6.080 1.00 96.12 184 ASP A C 1
ATOM 1513 O O . ASP A 1 184 ? -20.952 -4.353 -6.433 1.00 96.12 184 ASP A O 1
ATOM 1517 N N . CYS A 1 185 ? -19.342 -4.412 -4.860 1.00 95.94 185 CYS A N 1
ATOM 1518 C CA . CYS A 1 185 ? -20.059 -5.307 -3.945 1.00 95.94 185 CYS A CA 1
ATOM 1519 C C . CYS A 1 185 ? -20.422 -4.694 -2.585 1.00 95.94 185 CYS A C 1
ATOM 1521 O O . CYS A 1 185 ? -21.344 -5.189 -1.941 1.00 95.94 185 CYS A O 1
ATOM 1523 N N . TYR A 1 186 ? -19.704 -3.672 -2.115 1.00 96.81 186 TYR A N 1
ATOM 1524 C CA . TYR A 1 186 ? -19.922 -3.078 -0.796 1.00 96.81 186 TYR A CA 1
ATOM 1525 C C . TYR A 1 186 ? -21.022 -2.010 -0.857 1.00 96.81 186 TYR A C 1
ATOM 1527 O O . TYR A 1 186 ? -20.935 -1.071 -1.646 1.00 96.81 186 TYR A O 1
ATOM 1535 N N . ASP A 1 187 ? -22.035 -2.131 0.004 1.00 95.69 187 ASP A N 1
ATOM 1536 C CA . ASP A 1 187 ? -23.202 -1.237 0.071 1.00 95.69 187 ASP A CA 1
ATOM 1537 C C . ASP A 1 187 ? -23.332 -0.482 1.411 1.00 95.69 187 ASP A C 1
ATOM 1539 O O . ASP A 1 187 ? -24.349 0.163 1.684 1.00 95.69 187 ASP A O 1
ATOM 1543 N N . GLY A 1 188 ? -22.289 -0.518 2.247 1.00 95.81 188 GLY A N 1
ATOM 1544 C CA . GLY A 1 188 ? -22.252 0.152 3.548 1.00 95.81 188 GLY A CA 1
ATOM 1545 C C . GLY A 1 188 ? -21.931 1.652 3.485 1.00 95.81 188 GLY A C 1
ATOM 1546 O O . GLY A 1 188 ? -21.845 2.271 2.421 1.00 95.81 188 GLY A O 1
ATOM 1547 N N . GLU A 1 189 ? -21.709 2.264 4.651 1.00 97.12 189 GLU A N 1
ATOM 1548 C CA . GLU A 1 189 ? -21.549 3.724 4.785 1.00 97.12 189 GLU A CA 1
ATOM 1549 C C . GLU A 1 189 ? -20.337 4.298 4.029 1.00 97.12 189 GLU A C 1
ATOM 1551 O O . GLU A 1 189 ? -20.367 5.443 3.575 1.00 97.12 189 GLU A O 1
ATOM 1556 N N . TYR A 1 190 ? -19.301 3.483 3.814 1.00 98.00 190 TYR A N 1
ATOM 1557 C CA . TYR A 1 190 ? -18.074 3.873 3.118 1.00 98.00 190 TYR A CA 1
ATOM 1558 C C . TYR A 1 190 ? -18.122 3.730 1.586 1.00 98.00 190 TYR A C 1
ATOM 1560 O O . TYR A 1 190 ? -17.129 4.024 0.920 1.00 98.00 190 TYR A O 1
ATOM 1568 N N . SER A 1 191 ? -19.255 3.324 0.995 1.00 97.75 191 SER A N 1
ATOM 1569 C CA . SER A 1 191 ? -19.372 3.044 -0.453 1.00 97.75 191 SER A CA 1
ATOM 1570 C C . SER A 1 191 ? -18.885 4.202 -1.332 1.00 97.75 191 SER A C 1
ATOM 1572 O O . SER A 1 191 ? -18.166 4.010 -2.312 1.00 97.75 191 SER A O 1
ATOM 1574 N N . LYS A 1 192 ? -19.225 5.439 -0.947 1.00 98.12 192 LYS A N 1
ATOM 1575 C CA . LYS A 1 192 ? -18.787 6.643 -1.664 1.00 98.12 192 LYS A CA 1
ATOM 1576 C C . LYS A 1 192 ? -17.273 6.858 -1.565 1.00 98.12 192 LYS A C 1
ATOM 1578 O O . LYS A 1 192 ? -16.647 7.227 -2.553 1.00 98.12 192 LYS A O 1
ATOM 1583 N N . GLU A 1 193 ? -16.689 6.629 -0.393 1.00 98.38 193 GLU A N 1
ATOM 1584 C CA . GLU A 1 193 ? -15.255 6.816 -0.176 1.00 98.38 193 GLU A CA 1
ATOM 1585 C C . GLU A 1 193 ? -14.428 5.786 -0.961 1.00 98.38 193 GLU A C 1
ATOM 1587 O O . GLU A 1 193 ? -13.411 6.146 -1.552 1.00 98.38 193 GLU A O 1
ATOM 1592 N N . PHE A 1 194 ? -14.881 4.528 -1.043 1.00 98.44 194 PHE A N 1
ATOM 1593 C CA . PHE A 1 194 ? -14.242 3.515 -1.891 1.00 98.44 194 PHE A CA 1
ATOM 1594 C C . PHE A 1 194 ? -14.201 3.940 -3.362 1.00 98.44 194 PHE A C 1
ATOM 1596 O O . PHE A 1 194 ? -13.151 3.830 -4.001 1.00 98.44 194 PHE A O 1
ATOM 1603 N N . ALA A 1 195 ? -15.306 4.484 -3.883 1.00 98.06 195 ALA A N 1
ATOM 1604 C CA . ALA A 1 195 ? -15.349 5.013 -5.242 1.00 98.06 195 ALA A CA 1
ATOM 1605 C C . ALA A 1 195 ? -14.351 6.168 -5.429 1.00 98.06 195 ALA A C 1
ATOM 1607 O O . ALA A 1 195 ? -13.520 6.118 -6.332 1.00 98.06 195 ALA A O 1
ATOM 1608 N N . GLU A 1 196 ? -14.349 7.159 -4.533 1.00 98.25 196 GLU A N 1
ATOM 1609 C CA . GLU A 1 196 ? -13.425 8.302 -4.604 1.00 98.25 196 GLU A CA 1
ATOM 1610 C C . GLU A 1 196 ? -11.948 7.875 -4.553 1.00 98.25 196 GLU A C 1
ATOM 1612 O O . GLU A 1 196 ? -11.123 8.366 -5.332 1.00 98.25 196 GLU A O 1
ATOM 1617 N N . ARG A 1 197 ? -11.599 6.924 -3.678 1.00 97.88 197 ARG A N 1
ATOM 1618 C CA . ARG A 1 197 ? -10.242 6.362 -3.594 1.00 97.88 197 ARG A CA 1
ATOM 1619 C C . ARG A 1 197 ? -9.858 5.603 -4.857 1.00 97.88 197 ARG A C 1
ATOM 1621 O O . ARG A 1 197 ? -8.714 5.724 -5.307 1.00 97.88 197 ARG A O 1
ATOM 1628 N N . LEU A 1 198 ? -10.792 4.869 -5.464 1.00 98.19 198 LEU A N 1
ATOM 1629 C CA . LEU A 1 198 ? -10.566 4.184 -6.734 1.00 98.19 198 LEU A CA 1
ATOM 1630 C C . LEU A 1 198 ? -10.297 5.186 -7.864 1.00 98.19 198 LEU A C 1
ATOM 1632 O O . LEU A 1 198 ? -9.329 5.010 -8.601 1.00 98.19 198 LEU A O 1
ATOM 1636 N N . ASP A 1 199 ? -11.096 6.251 -7.987 1.00 97.19 199 ASP A N 1
ATOM 1637 C CA . ASP A 1 199 ? -10.884 7.320 -8.976 1.00 97.19 199 ASP A CA 1
ATOM 1638 C C . ASP A 1 199 ? -9.485 7.939 -8.845 1.00 97.19 199 ASP A C 1
ATOM 1640 O O . ASP A 1 199 ? -8.755 8.084 -9.832 1.00 97.19 199 ASP A O 1
ATOM 1644 N N . ILE A 1 200 ? -9.080 8.264 -7.613 1.00 96.56 200 ILE A N 1
ATOM 1645 C CA . ILE A 1 200 ? -7.757 8.829 -7.326 1.00 96.56 200 ILE A CA 1
ATOM 1646 C C . ILE A 1 200 ? -6.647 7.834 -7.692 1.00 96.56 200 ILE A C 1
ATOM 1648 O O . ILE A 1 200 ? -5.645 8.225 -8.299 1.00 96.56 200 ILE A O 1
ATOM 1652 N N . SER A 1 201 ? -6.811 6.560 -7.332 1.00 96.44 201 SER A N 1
ATOM 1653 C CA . SER A 1 201 ? -5.814 5.509 -7.572 1.00 96.44 201 SER A CA 1
ATOM 1654 C C . SER A 1 201 ? -5.648 5.221 -9.063 1.00 96.44 201 SER A C 1
ATOM 1656 O O . SER A 1 201 ? -4.522 5.189 -9.555 1.00 96.44 201 SER A O 1
ATOM 1658 N N . MET A 1 202 ? -6.752 5.144 -9.808 1.00 97.06 202 MET A N 1
ATOM 1659 C CA . MET A 1 202 ? -6.757 4.955 -11.261 1.00 97.06 202 MET A CA 1
ATOM 1660 C C . MET A 1 202 ? -6.157 6.145 -12.012 1.00 97.06 202 MET A C 1
ATOM 1662 O O . MET A 1 202 ? -5.411 5.964 -12.975 1.00 97.06 202 MET A O 1
ATOM 1666 N N . SER A 1 203 ? -6.428 7.372 -11.561 1.00 95.56 203 SER A N 1
ATOM 1667 C CA . SER A 1 203 ? -5.795 8.573 -12.116 1.00 95.56 203 SER A CA 1
ATOM 1668 C C . SER A 1 203 ? -4.269 8.518 -11.958 1.00 95.56 203 SER A C 1
ATOM 1670 O O . SER A 1 203 ? -3.529 8.603 -12.942 1.00 95.56 203 SER A O 1
ATOM 1672 N N . LYS A 1 204 ? -3.786 8.242 -10.738 1.00 95.31 204 LYS A N 1
ATOM 1673 C CA . LYS A 1 204 ? -2.350 8.080 -10.456 1.00 95.31 204 LYS A CA 1
ATOM 1674 C C . LYS A 1 204 ? -1.730 6.916 -11.229 1.00 95.31 204 LYS A C 1
ATOM 1676 O O . LYS A 1 204 ? -0.590 7.034 -11.683 1.00 95.31 204 LYS A O 1
ATOM 1681 N N . TYR A 1 205 ? -2.451 5.803 -11.367 1.00 96.81 205 TYR A N 1
ATOM 1682 C CA . TYR A 1 205 ? -2.016 4.635 -12.129 1.00 96.81 205 TYR A CA 1
ATOM 1683 C C . TYR A 1 205 ? -1.730 5.023 -13.581 1.00 96.81 205 TYR A C 1
ATOM 1685 O O . TYR A 1 205 ? -0.624 4.789 -14.064 1.00 96.81 205 TYR A O 1
ATOM 1693 N N . ASN A 1 206 ? -2.676 5.694 -14.245 1.00 95.94 206 ASN A N 1
ATOM 1694 C CA . ASN A 1 206 ? -2.536 6.106 -15.642 1.00 95.94 206 ASN A CA 1
ATOM 1695 C C . ASN A 1 206 ? -1.359 7.070 -15.850 1.00 95.94 206 ASN A C 1
ATOM 1697 O O . ASN A 1 206 ? -0.570 6.902 -16.783 1.00 95.94 206 ASN A O 1
ATOM 1701 N N . ASP A 1 207 ? -1.197 8.059 -14.969 1.00 95.25 207 ASP A N 1
ATOM 1702 C CA . ASP A 1 207 ? -0.064 8.989 -15.034 1.00 95.25 207 ASP A CA 1
ATOM 1703 C C . ASP A 1 207 ? 1.279 8.264 -14.866 1.00 95.25 207 ASP A C 1
ATOM 1705 O O . ASP A 1 207 ? 2.252 8.559 -15.566 1.00 95.25 207 ASP A O 1
ATOM 1709 N N . THR A 1 208 ? 1.334 7.291 -13.956 1.00 96.06 208 THR A N 1
ATOM 1710 C CA . THR A 1 208 ? 2.548 6.516 -13.673 1.00 96.06 208 THR A CA 1
ATOM 1711 C C . THR A 1 208 ? 2.869 5.554 -14.817 1.00 96.06 208 THR A C 1
ATOM 1713 O O . THR A 1 208 ? 4.022 5.480 -15.247 1.00 96.06 208 THR A O 1
ATOM 1716 N N . LEU A 1 209 ? 1.856 4.877 -15.367 1.00 97.25 209 LEU A N 1
ATOM 1717 C CA . LEU A 1 209 ? 1.984 3.960 -16.499 1.00 97.25 209 LEU A CA 1
ATOM 1718 C C . LEU A 1 209 ? 2.595 4.668 -17.708 1.00 97.25 209 LEU A C 1
ATOM 1720 O O . LEU A 1 209 ? 3.566 4.180 -18.279 1.00 97.25 209 LEU A O 1
ATOM 1724 N N . ASN A 1 210 ? 2.098 5.866 -18.027 1.00 96.06 210 ASN A N 1
ATOM 1725 C CA . ASN A 1 210 ? 2.623 6.688 -19.117 1.00 96.06 210 ASN A CA 1
ATOM 1726 C C . ASN A 1 210 ? 4.130 6.965 -18.986 1.00 96.06 210 ASN A C 1
ATOM 1728 O O . ASN A 1 210 ? 4.833 7.060 -19.992 1.00 96.06 210 ASN A O 1
ATOM 1732 N N . ILE A 1 211 ? 4.643 7.130 -17.764 1.00 96.56 211 ILE A N 1
ATOM 1733 C CA . ILE A 1 211 ? 6.075 7.356 -17.527 1.00 96.56 211 ILE A CA 1
ATOM 1734 C C . ILE A 1 211 ? 6.854 6.058 -17.730 1.00 96.56 211 ILE A C 1
ATOM 1736 O O . ILE A 1 211 ? 7.884 6.074 -18.406 1.00 96.56 211 ILE A O 1
ATOM 1740 N N . VAL A 1 212 ? 6.362 4.945 -17.179 1.00 97.56 212 VAL A N 1
ATOM 1741 C CA . VAL A 1 212 ? 6.997 3.627 -17.321 1.00 97.56 212 VAL A CA 1
ATOM 1742 C C . VAL A 1 212 ? 7.088 3.239 -18.796 1.00 97.56 212 VAL A C 1
ATOM 1744 O O . VAL A 1 212 ? 8.181 2.960 -19.274 1.00 97.56 212 VAL A O 1
ATOM 1747 N N . GLU A 1 213 ? 5.998 3.326 -19.557 1.00 97.25 213 GLU A N 1
ATOM 1748 C CA . GLU A 1 213 ? 5.987 2.961 -20.981 1.00 97.25 213 GLU A CA 1
ATOM 1749 C C . GLU A 1 213 ? 6.944 3.797 -21.837 1.00 97.25 213 GLU A C 1
ATOM 1751 O O . GLU A 1 213 ? 7.507 3.306 -22.813 1.00 97.25 213 GLU A O 1
ATOM 1756 N N . ARG A 1 214 ? 7.135 5.073 -21.488 1.00 96.62 214 ARG A N 1
ATOM 1757 C CA . ARG A 1 214 ? 7.995 5.979 -22.260 1.00 96.62 214 ARG A CA 1
ATOM 1758 C C . ARG A 1 214 ? 9.472 5.844 -21.930 1.00 96.62 214 ARG A C 1
ATOM 1760 O O . ARG A 1 214 ? 10.306 6.173 -22.772 1.00 96.62 214 ARG A O 1
ATOM 1767 N N . HIS A 1 215 ? 9.800 5.464 -20.699 1.00 97.31 215 HIS A N 1
ATOM 1768 C CA . HIS A 1 215 ? 11.145 5.667 -20.165 1.00 97.31 215 HIS A CA 1
ATOM 1769 C C . HIS A 1 215 ? 11.777 4.422 -19.533 1.00 97.31 215 HIS A C 1
ATOM 1771 O O . HIS A 1 215 ? 12.996 4.403 -19.327 1.00 97.31 215 HIS A O 1
ATOM 1777 N N . ALA A 1 216 ? 10.993 3.394 -19.202 1.00 97.50 216 ALA A N 1
ATOM 1778 C CA . ALA A 1 216 ? 11.528 2.196 -18.577 1.00 97.50 216 ALA A CA 1
ATOM 1779 C C . ALA A 1 216 ? 12.308 1.351 -19.589 1.00 97.50 216 ALA A C 1
ATOM 1781 O O . ALA A 1 216 ? 11.851 1.061 -20.692 1.00 97.50 216 ALA A O 1
ATOM 1782 N N . ARG A 1 217 ? 13.502 0.924 -19.184 1.00 98.25 217 ARG A N 1
ATOM 1783 C CA . ARG A 1 217 ? 14.282 -0.120 -19.846 1.00 98.25 217 ARG A CA 1
ATOM 1784 C C . ARG A 1 217 ? 14.049 -1.402 -19.060 1.00 98.25 217 ARG A C 1
ATOM 1786 O O . ARG A 1 217 ? 14.736 -1.628 -18.072 1.00 98.25 217 ARG A O 1
ATOM 1793 N N . LEU A 1 218 ? 13.054 -2.195 -19.435 1.00 97.81 218 LEU A N 1
ATOM 1794 C CA . LEU A 1 218 ? 12.645 -3.368 -18.659 1.00 97.81 218 LEU A CA 1
ATOM 1795 C C . LEU A 1 218 ? 13.569 -4.577 -18.899 1.00 97.81 218 LEU A C 1
ATOM 1797 O O . LEU A 1 218 ? 14.256 -4.693 -19.919 1.00 97.81 218 LEU A O 1
ATOM 1801 N N . THR A 1 219 ? 13.638 -5.466 -17.913 1.00 97.25 219 THR A N 1
ATOM 1802 C CA . THR A 1 219 ? 14.109 -6.847 -18.102 1.00 97.25 219 THR A CA 1
ATOM 1803 C C . THR A 1 219 ? 12.963 -7.720 -18.628 1.00 97.25 219 THR A C 1
ATOM 1805 O O . THR A 1 219 ? 11.819 -7.274 -18.605 1.00 97.25 219 THR A O 1
ATOM 1808 N N . PRO A 1 220 ? 13.213 -8.969 -19.065 1.00 96.56 220 PRO A N 1
ATOM 1809 C CA . PRO A 1 220 ? 12.127 -9.878 -19.442 1.00 96.56 220 PRO A CA 1
ATOM 1810 C C . PRO A 1 220 ? 11.095 -10.096 -18.321 1.00 96.56 220 PRO A C 1
ATOM 1812 O O . PRO A 1 220 ? 9.898 -10.154 -18.591 1.00 96.56 220 PRO A O 1
ATOM 1815 N N . VAL A 1 221 ? 11.543 -10.161 -17.059 1.00 95.31 221 VAL A N 1
ATOM 1816 C CA . VAL A 1 221 ? 10.647 -10.230 -15.891 1.00 95.31 221 VAL A CA 1
ATOM 1817 C C . VAL A 1 221 ? 9.841 -8.938 -15.754 1.00 95.31 221 VAL A C 1
ATOM 1819 O O . VAL A 1 221 ? 8.629 -8.994 -15.560 1.00 95.31 221 VAL A O 1
ATOM 1822 N N .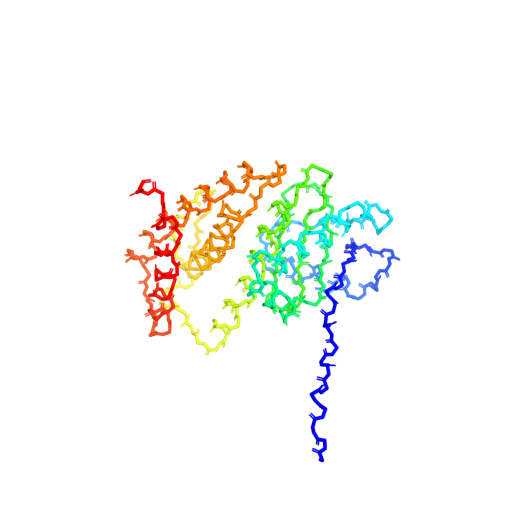 GLY A 1 222 ? 10.481 -7.775 -15.920 1.00 97.12 222 GLY A N 1
ATOM 1823 C CA . GLY A 1 222 ? 9.798 -6.482 -15.882 1.00 97.12 222 GLY A CA 1
ATOM 1824 C C . GLY A 1 222 ? 8.780 -6.278 -17.008 1.00 97.12 222 GLY A C 1
ATOM 1825 O O . GLY A 1 222 ? 7.720 -5.712 -16.758 1.00 97.12 222 GLY A O 1
ATOM 1826 N N . GLU A 1 223 ? 9.063 -6.761 -18.222 1.00 97.94 223 GLU A N 1
ATOM 1827 C CA . GLU A 1 223 ? 8.122 -6.745 -19.354 1.00 97.94 223 GLU A CA 1
ATOM 1828 C C . GLU A 1 223 ? 6.896 -7.602 -19.048 1.00 97.94 223 GLU A C 1
ATOM 1830 O O . GLU A 1 223 ? 5.772 -7.106 -19.114 1.00 97.94 223 GLU A O 1
ATOM 1835 N N . LYS A 1 224 ? 7.113 -8.851 -18.611 1.00 97.12 224 LYS A N 1
ATOM 1836 C CA . LYS A 1 224 ? 6.022 -9.743 -18.209 1.00 97.12 224 LYS A CA 1
ATOM 1837 C C . LYS A 1 224 ? 5.168 -9.115 -17.106 1.00 97.12 224 LYS A C 1
ATOM 1839 O O . LYS A 1 224 ? 3.945 -9.151 -17.181 1.00 97.12 224 LYS A O 1
ATOM 1844 N N . LEU A 1 225 ? 5.803 -8.526 -16.093 1.00 97.19 225 LEU A N 1
ATOM 1845 C CA . LEU A 1 225 ? 5.090 -7.910 -14.981 1.00 97.19 225 LEU A CA 1
ATOM 1846 C C . LEU A 1 225 ? 4.291 -6.676 -15.419 1.00 97.19 225 LEU A C 1
ATOM 1848 O O . LEU A 1 225 ? 3.177 -6.475 -14.943 1.00 97.19 225 LEU A O 1
ATOM 1852 N N . LEU A 1 226 ? 4.821 -5.861 -16.336 1.00 98.12 226 LEU A N 1
ATOM 1853 C CA . LEU A 1 226 ? 4.079 -4.734 -16.904 1.00 98.12 226 LEU A CA 1
ATOM 1854 C C . LEU A 1 226 ? 2.844 -5.204 -17.688 1.00 98.12 226 LEU A C 1
ATOM 1856 O O . LEU A 1 226 ? 1.784 -4.585 -17.582 1.00 98.12 226 LEU A O 1
ATOM 1860 N N . ASP A 1 227 ? 2.965 -6.291 -18.448 1.00 97.81 227 ASP A N 1
ATOM 1861 C CA . ASP A 1 227 ? 1.834 -6.885 -19.162 1.00 97.81 227 ASP A CA 1
ATOM 1862 C C . ASP A 1 227 ? 0.781 -7.432 -18.187 1.00 97.81 227 ASP A C 1
ATOM 1864 O O . ASP A 1 227 ? -0.407 -7.145 -18.350 1.00 97.81 227 ASP A O 1
ATOM 1868 N N . ASP A 1 228 ? 1.206 -8.132 -17.130 1.00 96.56 228 ASP A N 1
ATOM 1869 C CA . ASP A 1 228 ? 0.322 -8.634 -16.070 1.00 96.56 228 ASP A CA 1
ATOM 1870 C C . ASP A 1 228 ? -0.424 -7.473 -15.374 1.00 96.56 228 ASP A C 1
ATOM 1872 O O . ASP A 1 228 ? -1.644 -7.532 -15.208 1.00 96.56 228 ASP A O 1
ATOM 1876 N N . ILE A 1 229 ? 0.276 -6.375 -15.049 1.00 97.44 229 ILE A N 1
ATOM 1877 C CA . ILE A 1 229 ? -0.307 -5.142 -14.482 1.00 97.44 229 ILE A CA 1
ATOM 1878 C C . ILE A 1 229 ? -1.386 -4.560 -15.409 1.00 97.44 229 ILE A C 1
ATOM 1880 O O . ILE A 1 229 ? -2.482 -4.204 -14.967 1.00 97.44 229 ILE A O 1
ATOM 1884 N N . LYS A 1 230 ? -1.097 -4.456 -16.710 1.00 96.69 230 LYS A N 1
ATOM 1885 C CA . LYS A 1 230 ? -2.051 -3.918 -17.688 1.00 96.69 230 LYS A CA 1
ATOM 1886 C C . LYS A 1 230 ? -3.285 -4.798 -17.821 1.00 96.69 230 LYS A C 1
ATOM 1888 O O . LYS A 1 230 ? -4.395 -4.273 -17.851 1.00 96.69 230 LYS A O 1
ATOM 1893 N N . MET A 1 231 ? -3.096 -6.114 -17.888 1.00 95.19 231 MET A N 1
ATOM 1894 C CA . MET A 1 231 ? -4.193 -7.078 -17.977 1.00 95.19 231 MET A CA 1
ATOM 1895 C C . MET A 1 231 ? -5.081 -7.030 -16.733 1.00 95.19 231 MET A C 1
ATOM 1897 O O . MET A 1 231 ? -6.304 -7.005 -16.858 1.00 95.19 231 MET A O 1
ATOM 1901 N N . ALA A 1 232 ? -4.476 -6.942 -15.548 1.00 93.12 232 ALA A N 1
ATOM 1902 C CA . ALA A 1 232 ? -5.174 -6.799 -14.276 1.00 93.12 232 ALA A CA 1
ATOM 1903 C C . ALA A 1 232 ? -6.106 -5.575 -14.240 1.00 93.12 232 ALA A C 1
ATOM 1905 O O . ALA A 1 232 ? -7.235 -5.668 -13.755 1.00 93.12 232 ALA A O 1
ATOM 1906 N N . ILE A 1 233 ? -5.668 -4.441 -14.796 1.00 92.75 233 ILE A N 1
ATOM 1907 C CA . ILE A 1 233 ? -6.463 -3.208 -14.827 1.00 92.75 233 ILE A CA 1
ATOM 1908 C C . ILE A 1 233 ? -7.616 -3.243 -15.833 1.00 92.75 233 ILE A C 1
ATOM 1910 O O . ILE A 1 233 ? -8.599 -2.543 -15.620 1.00 92.75 233 ILE A O 1
ATOM 1914 N N . LEU A 1 234 ? -7.587 -4.078 -16.876 1.00 87.81 234 LEU A N 1
ATOM 1915 C CA . LEU A 1 234 ? -8.737 -4.197 -17.789 1.00 87.81 234 LEU A CA 1
ATOM 1916 C C . LEU A 1 234 ? -10.020 -4.660 -17.073 1.00 87.81 234 LEU A C 1
ATOM 1918 O O . LEU A 1 234 ? -11.119 -4.341 -17.520 1.00 87.81 234 LEU A O 1
ATOM 1922 N N . GLY A 1 235 ? -9.888 -5.392 -15.960 1.00 75.00 235 GLY A N 1
ATOM 1923 C CA . GLY A 1 235 ? -11.012 -5.774 -15.099 1.00 75.00 235 GLY A CA 1
ATOM 1924 C C . GLY A 1 235 ? -11.528 -4.643 -14.200 1.00 75.00 235 GLY A C 1
ATOM 1925 O O . GLY A 1 235 ? -12.634 -4.736 -13.678 1.00 75.00 235 GLY A O 1
ATOM 1926 N N . VAL A 1 236 ? -10.763 -3.561 -14.042 1.00 77.25 236 VAL A N 1
ATOM 1927 C CA . VAL A 1 236 ? -11.117 -2.390 -13.234 1.00 77.25 236 VAL A CA 1
ATOM 1928 C C . VAL A 1 236 ? -11.885 -1.397 -14.117 1.00 77.25 236 VAL A C 1
ATOM 1930 O O . VAL A 1 236 ? -11.353 -0.878 -15.094 1.00 77.25 236 VAL A O 1
ATOM 1933 N N . ARG A 1 237 ? -13.162 -1.145 -13.787 1.00 63.19 237 ARG A N 1
ATOM 1934 C CA . ARG A 1 237 ? -14.162 -0.374 -14.568 1.00 63.19 237 ARG A CA 1
ATOM 1935 C C . ARG A 1 237 ? -14.599 -0.968 -15.916 1.00 63.19 237 ARG A C 1
ATOM 1937 O O . ARG A 1 237 ? -15.111 -0.243 -16.764 1.00 63.19 237 ARG A O 1
ATOM 1944 N N . GLY A 1 238 ? -14.519 -2.287 -16.089 1.00 50.97 238 GLY A N 1
ATOM 1945 C CA . GLY A 1 238 ? -15.058 -2.987 -17.266 1.00 50.97 238 GLY A CA 1
ATOM 1946 C C . GLY A 1 238 ? -16.594 -3.089 -17.363 1.00 50.97 238 GLY A C 1
ATOM 1947 O O . GLY A 1 238 ? -17.083 -3.654 -18.337 1.00 50.97 238 GLY A O 1
ATOM 1948 N N . ASN A 1 239 ? -17.367 -2.571 -16.395 1.00 39.31 239 ASN A N 1
ATOM 1949 C CA . ASN A 1 239 ? -18.825 -2.789 -16.309 1.00 39.31 239 ASN A CA 1
ATOM 1950 C C . ASN A 1 239 ? -19.707 -1.531 -16.156 1.00 39.31 239 ASN A C 1
ATOM 1952 O O . ASN A 1 239 ? -20.915 -1.683 -16.008 1.00 39.31 239 ASN A O 1
ATOM 1956 N N . ASN A 1 240 ? -19.166 -0.309 -16.256 1.00 36.62 240 ASN A N 1
ATOM 1957 C CA . ASN A 1 240 ? -19.969 0.924 -16.110 1.00 36.62 240 ASN A CA 1
ATOM 1958 C C . ASN A 1 240 ? -20.363 1.613 -17.433 1.00 36.62 240 ASN A C 1
ATOM 1960 O O . ASN A 1 240 ? -20.910 2.710 -17.400 1.00 36.62 240 ASN A O 1
ATOM 1964 N N . ASP A 1 241 ? -20.158 0.950 -18.577 1.00 35.38 241 ASP A N 1
ATOM 1965 C CA . ASP A 1 241 ? -20.668 1.378 -19.893 1.00 35.38 241 ASP A CA 1
ATOM 1966 C C . ASP A 1 241 ? -21.786 0.443 -20.407 1.00 35.38 241 ASP A C 1
ATOM 1968 O O . ASP A 1 241 ? -21.736 -0.058 -21.537 1.00 35.38 241 ASP A O 1
ATOM 1972 N N . LYS A 1 242 ? -22.809 0.181 -19.580 1.00 33.19 242 LYS A N 1
ATOM 1973 C CA . LYS A 1 242 ? -24.097 -0.378 -20.030 1.00 33.19 242 LYS A CA 1
ATOM 1974 C C . LYS A 1 242 ? -25.287 0.267 -19.339 1.00 33.19 242 LYS A C 1
ATOM 1976 O O . LYS A 1 242 ? -25.264 0.363 -18.097 1.00 33.19 242 LYS A O 1
#

Foldseek 3Di:
DDDDPPPPPQQDAAEFAQAPVPDDPVVSVVVQVQVPVPDPPADWAGDDRVPCPVVVVLLVVLLVVCVVQPVPLSVLLSVWARYEYETEDDPDHYDQKEDDQVRTNYIYHYDDPPQHSLNSNLRSLLHSQLNVVSVVCVVDNFFPFDQPDFDDQPPDPGTHGLVVLLSLLSSLLSSLLSLQSCCVPPDDPCNVVSVVSNVVSVVSNVRSLVCCVVPTHGDPSNVVVNVVSVVSCCPRPVPPPD

Radius of gyration: 18.69 Å; Cα contacts (8 Å, |Δi|>4): 329; chains: 1; bounding box: 45×61×49 Å

InterPro domains:
  IPR026337 Alpha-ketoglutarate-HExxH-type peptide, beta-hydroxylase domain [TIGR04267] (60-228)